Protein AF-A0A521ZXT2-F1 (afdb_monomer)

Radius of gyration: 30.25 Å; Cα contacts (8 Å, |Δi|>4): 303; chains: 1; bounding box: 52×101×96 Å

pLDDT: mean 73.72, std 24.61, range [25.36, 98.0]

Mean predicted aligned error: 19.29 Å

Secondary structure (DSSP, 8-state):
--PPPPPHHHHHHHHHHTS-TT-TTHHHHHHHHHHHHHHHT-SHHHHHHHHHHHHHHHTTS-HHHHHHHHHHHHHHHHHHH-STT-----B--TT-----GGG--HHHHHHHHHHHHHTT--TTTSSTT-TTSEE-TTTSSEE--SS-S-S----------------------PPP-PPPPPPPPP--PPPPPPP----------PPPPPHHHHHHHHHHHHHHHTT--HHHHHHHHHHHHHHTTTSTTT--SHHHHHT-B-TTS-BSSGGGTSTTSS--GGG--THHHHHHHHHHHHHHHHHHHHHHTT--TTSSSS--PPPTTSPP----------S------------

Solvent-accessible surface area (backbone atoms only — not comparable to full-atom values): 22514 Å² total; per-residue (Å²): 136,83,79,75,81,77,55,61,67,60,53,44,52,54,54,58,69,70,46,76,84,80,59,100,67,50,55,70,50,53,23,55,53,25,49,50,50,19,60,73,48,67,60,68,71,50,16,52,52,27,43,55,52,21,53,60,32,52,71,70,56,56,61,92,84,36,46,71,59,51,37,29,53,50,47,52,49,56,11,61,67,46,64,101,82,41,71,67,60,71,51,75,62,95,87,70,80,87,80,58,73,93,72,61,42,75,66,57,50,48,54,52,37,54,51,30,48,75,72,72,40,62,54,52,38,74,37,92,87,39,92,63,35,47,61,38,87,86,45,61,38,41,32,61,76,86,76,72,93,73,83,64,82,86,70,86,70,89,72,83,88,78,91,80,82,86,87,87,85,89,79,92,79,84,86,87,88,79,84,81,83,83,84,80,87,79,86,83,77,90,87,80,85,86,86,87,87,85,85,90,59,91,67,92,77,71,74,82,83,48,75,66,46,37,50,51,47,12,28,33,36,25,34,61,52,43,81,55,57,69,70,59,47,44,50,53,52,51,59,48,54,39,38,41,40,58,45,82,94,69,18,57,37,66,59,41,41,51,68,28,59,47,100,86,69,45,53,72,38,64,10,65,78,31,77,62,37,74,52,59,72,92,73,45,56,70,71,56,38,53,24,40,51,52,23,40,48,45,31,50,52,53,52,52,48,36,63,76,68,68,51,61,56,71,76,79,78,84,74,88,71,78,74,93,80,76,79,92,84,79,98,80,85,78,88,74,87,75,97,78,78,92,76,88,76,84,83,90,81,85,134

Structure (mmCIF, N/CA/C/O backbone):
data_AF-A0A521ZXT2-F1
#
_entry.id   AF-A0A521ZXT2-F1
#
loop_
_atom_site.group_PDB
_atom_site.id
_atom_site.type_symbol
_atom_site.label_atom_id
_atom_site.label_alt_id
_atom_site.label_comp_id
_atom_site.label_asym_id
_atom_site.label_entity_id
_atom_site.label_seq_id
_atom_site.pdbx_PDB_ins_code
_atom_site.Cartn_x
_atom_site.Cartn_y
_atom_site.Cartn_z
_atom_site.occupancy
_atom_site.B_iso_or_equiv
_atom_site.auth_seq_id
_atom_site.auth_comp_id
_atom_site.auth_asym_id
_atom_site.auth_atom_id
_atom_site.pdbx_PDB_model_num
ATOM 1 N N . MET A 1 1 ? 19.441 36.599 4.500 1.00 45.00 1 MET A N 1
ATOM 2 C CA . MET A 1 1 ? 19.724 35.371 3.726 1.00 45.00 1 MET A CA 1
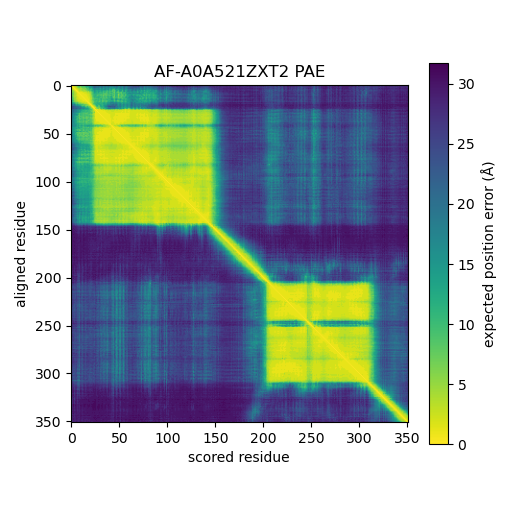ATOM 3 C C . MET A 1 1 ? 18.833 34.255 4.251 1.00 45.00 1 MET A C 1
ATOM 5 O O . MET A 1 1 ? 19.138 33.670 5.280 1.00 45.00 1 MET A O 1
ATOM 9 N N . THR A 1 2 ? 17.698 34.009 3.606 1.00 46.91 2 THR A N 1
ATOM 10 C CA . THR A 1 2 ? 16.813 32.881 3.923 1.00 46.91 2 THR A CA 1
ATOM 11 C C . THR A 1 2 ? 17.358 31.641 3.217 1.00 46.91 2 THR A C 1
ATOM 13 O O . THR A 1 2 ? 17.345 31.581 1.991 1.00 46.91 2 THR A O 1
ATOM 16 N N . LYS A 1 3 ? 17.907 30.678 3.969 1.00 54.53 3 LYS A N 1
ATOM 17 C CA . LYS A 1 3 ? 18.279 29.370 3.407 1.00 54.53 3 LYS A CA 1
ATOM 18 C C . LYS A 1 3 ? 16.997 28.684 2.943 1.00 54.53 3 LYS A C 1
ATOM 20 O O . LYS A 1 3 ? 16.129 28.411 3.767 1.00 54.53 3 LYS A O 1
ATOM 25 N N . THR A 1 4 ? 16.883 28.423 1.646 1.00 54.56 4 THR A N 1
ATOM 26 C CA . THR A 1 4 ? 15.801 27.608 1.090 1.00 54.56 4 THR A CA 1
ATOM 27 C C . THR A 1 4 ? 15.818 26.236 1.776 1.00 54.56 4 THR A C 1
ATOM 29 O O . THR A 1 4 ? 16.898 25.637 1.869 1.00 54.56 4 THR A O 1
ATOM 32 N N . PRO A 1 5 ? 14.682 25.741 2.299 1.00 57.69 5 PRO A N 1
ATOM 33 C CA . PRO A 1 5 ? 14.618 24.405 2.877 1.00 57.69 5 PRO A CA 1
ATOM 34 C C . PRO A 1 5 ? 15.036 23.377 1.818 1.00 57.69 5 PRO A C 1
ATOM 36 O O . PRO A 1 5 ? 14.593 23.437 0.671 1.00 57.69 5 PRO A O 1
ATOM 39 N N . ARG A 1 6 ? 15.951 22.473 2.186 1.00 75.19 6 ARG A N 1
ATOM 40 C CA . ARG A 1 6 ? 16.365 21.367 1.310 1.00 75.19 6 ARG A CA 1
ATOM 41 C C . ARG A 1 6 ? 15.160 20.459 1.074 1.00 75.19 6 ARG A C 1
ATOM 43 O O . ARG A 1 6 ? 14.392 20.231 2.003 1.00 75.19 6 ARG A O 1
ATOM 50 N N . SER A 1 7 ? 15.013 19.941 -0.143 1.00 73.44 7 SER A N 1
ATOM 51 C CA . SER A 1 7 ? 13.956 18.976 -0.439 1.00 73.44 7 SER A CA 1
ATOM 52 C C . SER A 1 7 ? 14.193 17.674 0.333 1.00 73.44 7 SER A C 1
ATOM 54 O O . SER A 1 7 ? 15.338 17.237 0.494 1.00 73.44 7 SER A O 1
ATOM 56 N N . ASP A 1 8 ? 13.112 17.033 0.781 1.00 57.44 8 ASP A N 1
ATOM 57 C CA . ASP A 1 8 ? 13.161 15.784 1.559 1.00 57.44 8 ASP A CA 1
ATOM 58 C C . ASP A 1 8 ? 13.958 14.677 0.856 1.00 57.44 8 ASP A C 1
ATOM 60 O O . ASP A 1 8 ? 14.620 13.869 1.503 1.00 57.44 8 ASP A O 1
ATOM 64 N N . HIS A 1 9 ? 13.961 14.681 -0.479 1.00 46.75 9 HIS A N 1
ATOM 65 C CA . HIS A 1 9 ? 14.741 13.756 -1.295 1.00 46.75 9 HIS A CA 1
ATOM 66 C C . HIS A 1 9 ? 16.257 13.949 -1.132 1.00 46.75 9 HIS A C 1
ATOM 68 O O . HIS A 1 9 ? 16.995 12.978 -0.989 1.00 46.75 9 HIS A O 1
ATOM 74 N N . VAL A 1 10 ? 16.739 15.196 -1.119 1.00 68.19 10 VAL A N 1
ATOM 75 C CA . VAL A 1 10 ? 18.172 15.494 -0.939 1.00 68.19 10 VAL A CA 1
ATOM 76 C C . VAL A 1 10 ? 18.616 15.112 0.470 1.00 68.19 10 VAL A C 1
ATOM 78 O O . VAL A 1 10 ? 19.695 14.545 0.644 1.00 68.19 10 VAL A O 1
ATOM 81 N N . LEU A 1 11 ? 17.761 15.356 1.470 1.00 67.31 11 LEU A N 1
ATOM 82 C CA . LEU A 1 11 ? 18.015 14.925 2.843 1.00 67.31 11 LEU A CA 1
ATOM 83 C C . LEU A 1 11 ? 18.070 13.391 2.945 1.00 67.31 11 LEU A C 1
ATOM 85 O O . LEU A 1 11 ? 18.968 12.852 3.591 1.00 67.31 11 LEU A O 1
ATOM 89 N N . ALA A 1 12 ? 17.149 12.691 2.272 1.00 56.69 12 ALA A N 1
ATOM 90 C CA . ALA A 1 12 ? 17.126 11.230 2.208 1.00 56.69 12 ALA A CA 1
ATOM 91 C C . ALA A 1 12 ? 18.433 10.670 1.635 1.00 56.69 12 ALA A C 1
ATOM 93 O O . ALA A 1 12 ? 19.009 9.732 2.186 1.00 56.69 12 ALA A O 1
ATOM 94 N N . GLU A 1 13 ? 18.923 11.268 0.550 1.00 58.19 13 GLU A N 1
ATOM 95 C CA . GLU A 1 13 ? 20.122 10.818 -0.146 1.00 58.19 13 GLU A CA 1
ATOM 96 C C . GLU A 1 13 ? 21.406 11.085 0.661 1.00 58.19 13 GLU A C 1
ATOM 98 O O . GLU A 1 13 ? 22.294 10.234 0.720 1.00 58.19 13 GLU A O 1
ATOM 103 N N . GLU A 1 14 ? 21.494 12.225 1.351 1.00 69.38 14 GLU A N 1
ATOM 104 C CA . GLU A 1 14 ? 22.607 12.578 2.247 1.00 69.38 14 GLU A CA 1
ATOM 105 C C . GLU A 1 14 ? 22.649 11.656 3.487 1.00 69.38 14 GLU A C 1
ATOM 107 O O . GLU A 1 14 ? 23.707 11.139 3.866 1.00 69.38 14 GLU A O 1
ATOM 112 N N . ILE A 1 15 ? 21.484 11.347 4.071 1.00 63.00 15 ILE A N 1
ATOM 113 C CA . ILE A 1 15 ? 21.353 10.359 5.156 1.00 63.00 15 ILE A CA 1
ATOM 114 C C . ILE A 1 15 ? 21.707 8.946 4.662 1.00 63.00 15 ILE A C 1
ATOM 116 O O . ILE A 1 15 ? 22.312 8.165 5.397 1.00 63.00 15 ILE A O 1
ATOM 120 N N . ALA A 1 16 ? 21.369 8.604 3.417 1.00 57.06 16 ALA A N 1
ATOM 121 C CA . ALA A 1 16 ? 21.700 7.308 2.833 1.00 57.06 16 ALA A CA 1
ATOM 122 C C . ALA A 1 16 ? 23.203 7.145 2.554 1.00 57.06 16 ALA A C 1
ATOM 124 O O . ALA A 1 16 ? 23.729 6.048 2.715 1.00 57.06 16 ALA A O 1
ATOM 125 N N . ARG A 1 17 ? 23.912 8.216 2.176 1.00 61.09 17 ARG A N 1
ATOM 126 C CA . ARG A 1 17 ? 25.376 8.192 1.987 1.00 61.09 17 ARG A CA 1
ATOM 127 C C . ARG A 1 17 ? 26.153 8.156 3.302 1.00 61.09 17 ARG A C 1
ATOM 129 O O . ARG A 1 17 ? 27.272 7.659 3.327 1.00 61.09 17 ARG A O 1
ATOM 136 N N . SER A 1 18 ? 25.572 8.681 4.379 1.00 59.53 18 SER A N 1
ATOM 137 C CA . SER A 1 18 ? 26.165 8.644 5.725 1.00 59.53 18 SER A CA 1
ATOM 138 C C . SER A 1 18 ? 25.869 7.350 6.488 1.00 59.53 18 SER A C 1
ATOM 140 O O . SER A 1 18 ? 26.388 7.147 7.587 1.00 59.53 18 SER A O 1
ATOM 142 N N . LEU A 1 19 ? 25.060 6.451 5.917 1.00 56.41 19 LEU A N 1
ATOM 143 C CA . LEU A 1 19 ? 24.869 5.118 6.467 1.00 56.41 19 LEU A CA 1
ATOM 144 C C . LEU A 1 19 ? 26.145 4.287 6.288 1.00 56.41 19 LEU A C 1
ATOM 146 O O . LEU A 1 19 ? 26.640 4.183 5.166 1.00 56.41 19 LEU A O 1
ATOM 150 N N . PRO A 1 20 ? 26.663 3.650 7.353 1.00 52.75 20 PRO A N 1
ATOM 151 C CA . PRO A 1 20 ? 27.769 2.716 7.219 1.00 52.75 20 PRO A CA 1
ATOM 152 C C . PRO A 1 20 ? 27.329 1.555 6.324 1.00 52.75 20 PRO A C 1
ATOM 154 O O . PRO A 1 20 ? 26.491 0.737 6.701 1.00 52.75 20 PRO A O 1
ATOM 157 N N . SER A 1 21 ? 27.885 1.491 5.118 1.00 50.81 21 SER A N 1
ATOM 158 C CA . SER A 1 21 ? 27.732 0.353 4.224 1.00 50.81 21 SER A CA 1
ATOM 159 C C . SER A 1 21 ? 28.429 -0.856 4.851 1.00 50.81 21 SER A C 1
ATOM 161 O O . SER A 1 21 ? 29.656 -0.912 4.871 1.00 50.81 21 SER A O 1
ATOM 163 N N . GLY A 1 22 ? 27.662 -1.811 5.378 1.00 50.03 22 GLY A N 1
ATOM 164 C CA . GLY A 1 22 ? 28.201 -3.103 5.809 1.00 50.03 22 GLY A CA 1
ATOM 165 C C . GLY A 1 22 ? 28.943 -3.081 7.145 1.00 50.03 22 GLY A C 1
ATOM 166 O O . GLY A 1 22 ? 30.021 -3.660 7.266 1.00 50.03 22 GLY A O 1
ATOM 167 N N . GLY A 1 23 ? 28.367 -2.443 8.168 1.00 45.22 23 GLY A N 1
ATOM 168 C CA . GLY A 1 23 ? 28.806 -2.688 9.542 1.00 45.22 23 GLY A CA 1
ATOM 169 C C . GLY A 1 23 ? 28.646 -4.170 9.907 1.00 45.22 23 GLY A C 1
ATOM 170 O O . GLY A 1 23 ? 27.750 -4.848 9.414 1.00 45.22 23 GLY A O 1
ATOM 171 N N . THR A 1 24 ? 29.486 -4.666 10.810 1.00 52.09 24 THR A N 1
ATOM 172 C CA . THR A 1 24 ? 29.586 -6.044 11.348 1.00 52.09 24 THR A CA 1
ATOM 173 C C . THR A 1 24 ? 28.290 -6.703 11.868 1.00 52.09 24 THR A C 1
ATOM 175 O O . THR A 1 24 ? 28.345 -7.796 12.423 1.00 52.09 24 THR A O 1
ATOM 178 N N . ARG A 1 25 ? 27.119 -6.073 11.716 1.00 66.50 25 ARG A N 1
ATOM 179 C CA . ARG A 1 25 ? 25.826 -6.480 12.288 1.00 66.50 25 ARG A CA 1
ATOM 180 C C . ARG A 1 25 ? 24.944 -7.325 11.350 1.00 66.50 25 ARG A C 1
ATOM 182 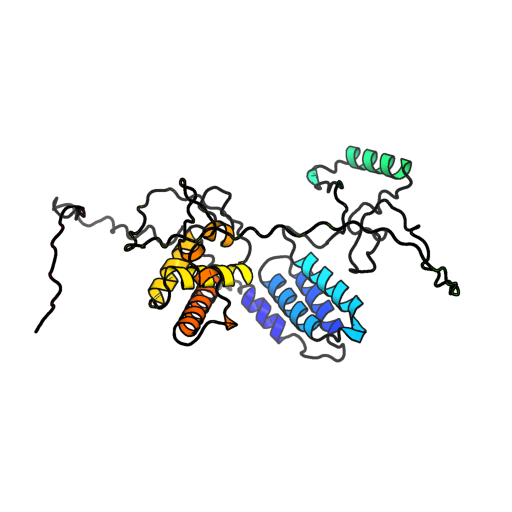O O . ARG A 1 25 ? 23.946 -7.870 11.812 1.00 66.50 25 ARG A O 1
ATOM 189 N N . GLY A 1 26 ? 25.328 -7.493 10.081 1.00 87.12 26 GLY A N 1
ATOM 190 C CA . GLY A 1 26 ? 24.633 -8.353 9.111 1.00 87.12 26 GLY A CA 1
ATOM 191 C C . GLY A 1 26 ? 23.312 -7.775 8.578 1.00 87.12 26 GLY A C 1
ATOM 192 O O . GLY A 1 26 ? 22.717 -6.877 9.170 1.00 87.12 26 GLY A O 1
ATOM 193 N N . ALA A 1 27 ? 22.829 -8.316 7.453 1.00 89.75 27 ALA A N 1
ATOM 194 C CA . ALA A 1 27 ? 21.666 -7.790 6.723 1.00 89.75 27 ALA A CA 1
ATOM 195 C C . ALA A 1 27 ? 20.388 -7.684 7.581 1.00 89.75 27 ALA A C 1
ATOM 197 O O . ALA A 1 27 ? 19.610 -6.747 7.434 1.00 89.75 27 ALA A O 1
ATOM 198 N N . ALA A 1 28 ? 20.182 -8.597 8.531 1.00 89.56 28 ALA A N 1
ATOM 199 C CA . ALA A 1 28 ? 19.026 -8.555 9.425 1.00 89.56 28 ALA A CA 1
ATOM 200 C C . ALA A 1 28 ? 18.991 -7.274 10.278 1.00 89.56 28 ALA A C 1
ATOM 202 O O . ALA A 1 28 ? 17.955 -6.617 10.375 1.00 89.56 28 ALA A O 1
ATOM 203 N N . ALA A 1 29 ? 20.127 -6.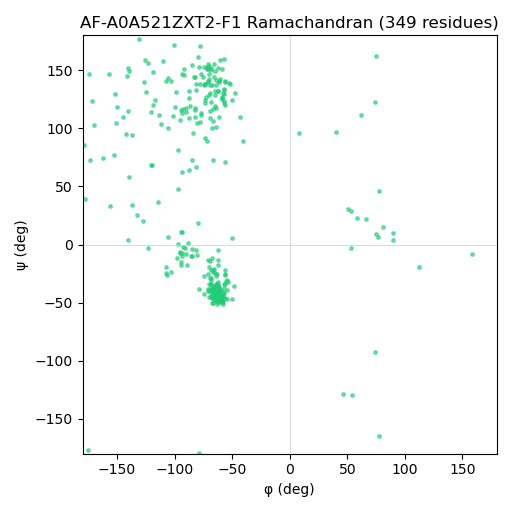894 10.868 1.00 90.75 29 ALA A N 1
ATOM 204 C CA . ALA A 1 29 ? 20.218 -5.689 11.683 1.00 90.75 29 ALA A CA 1
ATOM 205 C C . ALA A 1 29 ? 20.037 -4.423 10.836 1.00 90.75 29 ALA A C 1
ATOM 207 O O . ALA A 1 29 ? 19.368 -3.485 11.267 1.00 90.75 29 ALA A O 1
ATOM 208 N N . ASP A 1 30 ? 20.581 -4.419 9.618 1.00 92.62 30 ASP A N 1
ATOM 209 C CA . ASP A 1 30 ? 20.423 -3.308 8.681 1.00 92.62 30 ASP A CA 1
ATOM 210 C C . ASP A 1 30 ? 18.948 -3.103 8.301 1.00 92.62 30 ASP A C 1
ATOM 212 O O . ASP A 1 30 ? 18.463 -1.970 8.304 1.00 92.62 30 ASP A O 1
ATOM 216 N N . ALA A 1 31 ? 18.204 -4.188 8.050 1.00 94.06 31 ALA A N 1
ATOM 217 C CA . ALA A 1 31 ? 16.769 -4.121 7.778 1.00 94.06 31 ALA A CA 1
ATOM 218 C C . ALA A 1 31 ? 15.996 -3.508 8.958 1.00 94.06 31 ALA A C 1
ATOM 220 O O . ALA A 1 31 ? 15.195 -2.598 8.754 1.00 94.06 31 ALA A O 1
ATOM 221 N N . VAL A 1 32 ? 16.283 -3.934 10.193 1.00 93.75 32 VAL A N 1
ATOM 222 C CA . VAL A 1 32 ? 15.648 -3.384 11.406 1.00 93.75 32 VAL A CA 1
ATOM 223 C C . VAL A 1 32 ? 15.935 -1.889 11.564 1.00 93.75 32 VAL A C 1
ATOM 225 O O . VAL A 1 32 ? 15.025 -1.110 11.847 1.00 93.75 32 VAL A O 1
ATOM 228 N N . VAL A 1 33 ? 17.179 -1.455 11.339 1.00 94.69 33 VAL A N 1
ATOM 229 C CA . VAL A 1 33 ? 17.545 -0.030 11.404 1.00 94.69 33 VAL A CA 1
ATOM 230 C C . VAL A 1 33 ? 16.803 0.781 10.341 1.00 94.69 33 VAL A C 1
ATOM 232 O O . VAL A 1 33 ? 16.328 1.880 10.630 1.00 94.69 33 VAL A O 1
ATOM 235 N N . LEU A 1 34 ? 16.673 0.258 9.121 1.00 95.25 34 LEU A N 1
ATOM 236 C CA . LEU A 1 34 ? 15.939 0.926 8.045 1.00 95.25 34 LEU A CA 1
ATOM 237 C C . LEU A 1 34 ? 14.442 1.029 8.355 1.00 95.25 34 LEU A C 1
ATOM 239 O O . LEU A 1 34 ? 13.858 2.091 8.150 1.00 95.25 34 LEU A O 1
ATOM 243 N N . LEU A 1 35 ? 13.834 -0.018 8.915 1.00 94.56 35 LEU A N 1
ATOM 244 C CA . LEU A 1 35 ? 12.438 0.015 9.362 1.00 94.56 35 LEU A CA 1
ATOM 245 C C . LEU A 1 35 ? 12.221 1.022 10.495 1.00 94.56 35 LEU A C 1
ATOM 247 O O . LEU A 1 35 ? 11.236 1.761 10.482 1.00 94.56 35 LEU A O 1
ATOM 251 N N . GLN A 1 36 ? 13.161 1.116 11.438 1.00 93.62 36 GLN A N 1
ATOM 252 C CA . GLN A 1 36 ? 13.102 2.130 12.486 1.00 93.62 36 GLN A CA 1
ATOM 253 C C . GLN A 1 36 ? 13.171 3.544 11.895 1.00 93.62 36 GLN A C 1
ATOM 255 O O . GLN A 1 36 ? 12.345 4.387 12.226 1.00 93.62 36 GLN A O 1
ATOM 260 N N . ARG A 1 37 ? 14.072 3.792 10.941 1.00 93.69 37 ARG A N 1
ATOM 261 C CA . ARG A 1 37 ? 14.150 5.090 10.251 1.00 93.69 37 ARG A CA 1
ATOM 262 C C . ARG A 1 37 ? 12.902 5.405 9.435 1.00 93.69 37 ARG A C 1
ATOM 264 O O . ARG A 1 37 ? 12.477 6.553 9.402 1.00 93.69 37 ARG A O 1
ATOM 271 N N . ALA A 1 38 ? 12.296 4.404 8.797 1.00 92.88 38 ALA A N 1
ATOM 272 C CA . ALA A 1 38 ? 11.023 4.567 8.102 1.00 92.88 38 ALA A CA 1
ATOM 273 C C . ALA A 1 38 ? 9.903 4.996 9.065 1.00 92.88 38 ALA A C 1
ATOM 275 O O . ALA A 1 38 ? 9.078 5.834 8.707 1.00 92.88 38 ALA A O 1
ATOM 276 N N . ARG A 1 39 ? 9.892 4.453 10.288 1.00 90.56 39 ARG A N 1
ATOM 277 C CA . ARG A 1 39 ? 8.967 4.844 11.360 1.00 90.56 39 ARG A CA 1
ATOM 278 C C . ARG A 1 39 ? 9.229 6.275 11.836 1.00 90.56 39 ARG A C 1
ATOM 280 O O . ARG A 1 39 ? 8.291 7.062 11.911 1.00 90.56 39 ARG A O 1
ATOM 287 N N . ASP A 1 40 ? 10.490 6.620 12.082 1.00 90.12 40 ASP A N 1
ATOM 288 C CA . ASP A 1 40 ? 10.895 7.946 12.569 1.00 90.12 40 ASP A CA 1
ATOM 289 C C . ASP A 1 40 ? 10.678 9.052 11.522 1.00 90.12 40 ASP A C 1
ATOM 291 O O . ASP A 1 40 ? 10.403 10.197 11.871 1.00 90.12 40 ASP A O 1
ATOM 295 N N . ALA A 1 41 ? 10.749 8.713 10.231 1.00 86.19 41 ALA A N 1
ATOM 296 C CA . ALA A 1 41 ? 10.485 9.636 9.127 1.00 86.19 41 ALA A CA 1
ATOM 297 C C . ALA A 1 41 ? 9.004 10.055 9.011 1.00 86.19 41 ALA A C 1
ATOM 299 O O . ALA A 1 41 ? 8.694 11.012 8.303 1.00 86.19 41 ALA A O 1
ATOM 300 N N . GLY A 1 42 ? 8.077 9.359 9.681 1.00 82.31 42 GLY A N 1
ATOM 301 C CA . GLY A 1 42 ? 6.654 9.699 9.683 1.00 82.31 42 GLY A CA 1
ATOM 302 C C . GLY A 1 42 ? 5.938 9.366 8.370 1.00 82.31 42 GLY A C 1
ATOM 303 O O . GLY A 1 42 ? 5.408 8.273 8.212 1.00 82.31 42 GLY A O 1
ATOM 304 N N . GLY A 1 43 ? 5.850 10.310 7.434 1.00 77.50 43 GLY A N 1
ATOM 305 C CA . GLY A 1 43 ? 5.129 10.151 6.163 1.00 77.50 43 GLY A CA 1
ATOM 306 C C . GLY A 1 43 ? 5.958 10.579 4.951 1.00 77.50 43 GLY A C 1
ATOM 307 O O . GLY A 1 43 ? 7.072 11.070 5.088 1.00 77.50 43 GLY A O 1
ATOM 308 N N . GLY A 1 44 ? 5.408 10.404 3.746 1.00 82.62 44 GLY A N 1
ATOM 309 C CA . GLY A 1 44 ? 6.007 10.938 2.517 1.00 82.62 44 GLY A CA 1
ATOM 310 C C . GLY A 1 44 ? 7.202 10.147 1.967 1.00 82.62 44 GLY A C 1
ATOM 311 O O . GLY A 1 44 ? 7.428 8.985 2.308 1.00 82.62 44 GLY A O 1
ATOM 312 N N . SER A 1 45 ? 7.950 10.779 1.058 1.00 82.94 45 SER A N 1
ATOM 313 C CA . SER A 1 45 ? 8.986 10.138 0.231 1.00 82.94 45 SER A CA 1
ATOM 314 C C . SER A 1 45 ? 10.154 9.563 1.037 1.00 82.94 45 SER A C 1
ATOM 316 O O . SER A 1 45 ? 10.671 8.503 0.685 1.00 82.94 45 SER A O 1
ATOM 318 N N . LEU A 1 46 ? 10.535 10.203 2.147 1.00 86.56 46 LEU A N 1
ATOM 319 C CA . LEU A 1 46 ? 11.627 9.744 3.009 1.00 86.56 46 LEU A CA 1
ATOM 320 C C . LEU A 1 46 ? 11.315 8.390 3.671 1.00 86.56 46 LEU A C 1
ATOM 322 O O . LEU A 1 46 ? 12.168 7.500 3.688 1.00 86.56 46 LEU A O 1
ATOM 326 N N . ARG A 1 47 ? 10.079 8.188 4.150 1.00 87.88 47 ARG A N 1
ATOM 327 C CA . ARG A 1 47 ? 9.624 6.888 4.674 1.00 87.88 47 ARG A CA 1
ATOM 328 C C . ARG A 1 47 ? 9.704 5.813 3.597 1.00 87.88 47 ARG A C 1
ATOM 330 O O . ARG A 1 47 ? 10.305 4.766 3.829 1.00 87.88 47 ARG A O 1
ATOM 337 N N . PHE A 1 48 ? 9.169 6.086 2.407 1.00 87.44 48 PHE A N 1
ATOM 338 C CA . PHE A 1 48 ? 9.207 5.133 1.293 1.00 87.44 48 PHE A CA 1
ATOM 339 C C . PHE A 1 48 ? 10.633 4.808 0.836 1.00 87.44 48 PHE A C 1
ATOM 341 O O . PHE A 1 48 ? 10.909 3.656 0.506 1.00 87.44 48 PHE A O 1
ATOM 348 N N . HIS A 1 49 ? 11.557 5.771 0.889 1.00 88.94 49 HIS A N 1
ATOM 349 C CA . HIS A 1 49 ? 12.971 5.522 0.618 1.00 88.94 49 HIS A CA 1
ATOM 350 C C . HIS A 1 49 ? 13.553 4.473 1.577 1.00 88.94 49 HIS A C 1
ATOM 352 O O . HIS A 1 49 ? 14.165 3.497 1.136 1.00 88.94 49 HIS A O 1
ATOM 358 N N . PHE A 1 50 ? 13.329 4.631 2.886 1.00 93.56 50 PHE A N 1
ATOM 359 C CA . PHE A 1 50 ? 13.803 3.663 3.876 1.00 93.56 50 PHE A CA 1
ATOM 360 C C . PHE A 1 50 ? 13.123 2.298 3.742 1.00 93.56 50 PHE A C 1
ATOM 362 O O . PHE A 1 50 ? 13.803 1.283 3.867 1.00 93.56 50 PHE A O 1
ATOM 369 N N . LEU A 1 51 ? 11.826 2.252 3.421 1.00 93.44 51 LEU A N 1
ATOM 370 C CA . LEU A 1 51 ? 11.117 0.991 3.174 1.00 93.44 51 LEU A CA 1
ATOM 371 C C . LEU A 1 51 ? 11.656 0.256 1.946 1.00 93.44 51 LEU A C 1
ATOM 373 O O . LEU A 1 51 ? 11.912 -0.943 2.021 1.00 93.44 51 LEU A O 1
ATOM 377 N N . SER A 1 52 ? 11.901 0.970 0.846 1.00 93.12 52 SER A N 1
ATOM 378 C CA . SER A 1 52 ? 12.498 0.397 -0.365 1.00 93.12 52 SER A CA 1
ATOM 379 C C . SER A 1 52 ? 13.883 -0.194 -0.077 1.00 93.12 52 SER A C 1
ATOM 381 O O . SER A 1 52 ? 14.177 -1.334 -0.444 1.00 93.12 52 SER A O 1
ATOM 383 N N . ARG A 1 53 ? 14.722 0.532 0.674 1.00 94.62 53 ARG A N 1
ATOM 384 C CA . ARG A 1 53 ? 16.021 0.027 1.141 1.00 94.62 53 ARG A CA 1
ATOM 385 C C . ARG A 1 53 ? 15.865 -1.193 2.052 1.00 94.62 53 ARG A C 1
ATOM 387 O O . ARG A 1 53 ? 16.613 -2.154 1.892 1.00 94.62 53 ARG A O 1
ATOM 394 N N . ALA A 1 54 ? 14.909 -1.181 2.983 1.00 95.50 54 ALA A N 1
ATOM 395 C CA . ALA A 1 54 ? 14.661 -2.308 3.881 1.00 95.50 54 ALA A CA 1
ATOM 396 C C . ALA A 1 54 ? 14.290 -3.567 3.086 1.00 95.50 54 ALA A C 1
ATOM 398 O O . ALA A 1 54 ? 14.882 -4.618 3.311 1.00 95.50 54 ALA A O 1
ATOM 399 N N . GLN A 1 55 ? 13.402 -3.449 2.094 1.00 94.56 55 GLN A N 1
ATOM 400 C CA . GLN A 1 55 ? 13.033 -4.551 1.199 1.00 94.56 55 GLN A CA 1
ATOM 401 C C . GLN A 1 55 ? 14.245 -5.122 0.448 1.00 94.56 55 GLN A C 1
ATOM 403 O O . GLN A 1 55 ? 14.411 -6.339 0.393 1.00 94.56 55 GLN A O 1
ATOM 408 N N . GLN A 1 56 ? 15.133 -4.265 -0.069 1.00 94.19 56 GLN A N 1
ATOM 409 C CA . GLN A 1 56 ? 16.367 -4.705 -0.734 1.00 94.19 56 GLN A CA 1
ATOM 410 C C . GLN A 1 56 ? 17.304 -5.475 0.202 1.00 94.19 56 GLN A C 1
ATOM 412 O O . GLN A 1 56 ? 17.982 -6.403 -0.234 1.00 94.19 56 GLN A O 1
ATOM 417 N N . VAL A 1 57 ? 17.376 -5.081 1.475 1.00 94.50 57 VAL A N 1
ATOM 418 C CA . VAL A 1 57 ? 18.197 -5.767 2.477 1.00 94.50 57 VAL A CA 1
ATOM 419 C C . VAL A 1 57 ? 17.555 -7.092 2.896 1.00 94.50 57 VAL A C 1
ATOM 421 O O . VAL A 1 57 ? 18.254 -8.101 2.960 1.00 94.50 57 VAL A O 1
ATOM 424 N N . ILE A 1 58 ? 16.235 -7.118 3.107 1.00 94.06 58 ILE A N 1
ATOM 425 C CA . ILE A 1 58 ? 15.467 -8.335 3.418 1.00 94.06 58 ILE A CA 1
ATOM 426 C C . ILE A 1 58 ? 15.642 -9.381 2.311 1.00 94.06 58 ILE A C 1
ATOM 428 O O . ILE A 1 58 ? 15.846 -10.551 2.612 1.00 94.06 58 ILE A O 1
ATOM 432 N N . ALA A 1 59 ? 15.646 -8.966 1.041 1.00 92.88 59 ALA A N 1
ATOM 433 C CA . ALA A 1 59 ? 15.834 -9.859 -0.104 1.00 92.88 59 ALA A CA 1
ATOM 434 C C . ALA A 1 59 ? 17.202 -10.572 -0.143 1.00 92.88 59 ALA A C 1
ATOM 436 O O . ALA A 1 59 ? 17.378 -11.510 -0.914 1.00 92.88 59 ALA A O 1
ATOM 437 N N . ARG A 1 60 ? 18.180 -10.134 0.663 1.00 92.88 60 ARG A N 1
ATOM 438 C CA . ARG A 1 60 ? 19.507 -10.768 0.775 1.00 92.88 60 ARG A CA 1
ATOM 439 C C . ARG A 1 60 ? 19.594 -11.787 1.912 1.00 92.88 60 ARG A C 1
ATOM 441 O O . ARG A 1 60 ? 20.633 -12.427 2.056 1.00 92.88 60 ARG A O 1
ATOM 448 N N . LEU A 1 61 ? 18.565 -11.884 2.753 1.00 91.75 61 LEU A N 1
ATOM 449 C CA . LEU A 1 61 ? 18.500 -12.870 3.830 1.00 91.75 61 LEU A CA 1
ATOM 450 C C . LEU A 1 61 ? 18.304 -14.271 3.244 1.00 91.75 61 LEU A C 1
ATOM 452 O O . LEU A 1 61 ? 17.643 -14.421 2.221 1.00 91.75 61 LEU A O 1
ATOM 456 N N . ASP A 1 62 ? 18.866 -15.287 3.900 1.00 92.75 62 ASP A N 1
ATOM 457 C CA . ASP A 1 62 ? 18.745 -16.685 3.472 1.00 92.75 62 ASP A CA 1
ATOM 458 C C . ASP A 1 62 ? 17.357 -17.228 3.858 1.00 92.75 62 ASP A C 1
ATOM 460 O O . ASP A 1 62 ? 17.099 -17.427 5.053 1.00 92.75 62 ASP A O 1
ATOM 464 N N . PRO A 1 63 ? 16.459 -17.511 2.894 1.00 91.69 63 PRO A N 1
ATOM 465 C CA . PRO A 1 63 ? 15.112 -17.971 3.207 1.00 91.69 63 PRO A CA 1
ATOM 466 C C . PRO A 1 63 ? 15.087 -19.310 3.943 1.00 91.69 63 PRO A C 1
ATOM 468 O O . PRO A 1 63 ? 14.219 -19.504 4.791 1.00 91.69 63 PRO A O 1
ATOM 471 N N . ALA A 1 64 ? 16.044 -20.207 3.678 1.00 91.00 64 ALA A N 1
ATOM 472 C CA . ALA A 1 64 ? 16.075 -21.538 4.283 1.00 91.00 64 ALA A CA 1
ATOM 473 C C . ALA A 1 64 ? 16.390 -21.487 5.783 1.00 91.00 64 ALA A C 1
ATOM 475 O O . ALA A 1 64 ? 15.952 -22.343 6.547 1.00 91.00 64 ALA A O 1
ATOM 476 N N . ARG A 1 65 ? 17.142 -20.471 6.218 1.00 91.81 65 ARG A N 1
ATOM 477 C CA . ARG A 1 65 ? 17.555 -20.306 7.620 1.00 91.81 65 ARG A CA 1
ATOM 478 C C . ARG A 1 65 ? 16.761 -19.241 8.363 1.00 91.81 65 ARG A C 1
ATOM 480 O O . ARG A 1 65 ? 16.727 -19.253 9.588 1.00 91.81 65 ARG A O 1
ATOM 487 N N . GLN A 1 66 ? 16.183 -18.280 7.643 1.00 92.88 66 GLN A N 1
ATOM 488 C CA . GLN A 1 66 ? 15.655 -17.043 8.224 1.00 92.88 66 GLN A CA 1
ATOM 489 C C . GLN A 1 66 ? 14.202 -16.768 7.830 1.00 92.88 66 GLN A C 1
ATOM 491 O O . GLN A 1 66 ? 13.742 -15.634 7.956 1.00 92.88 66 GLN A O 1
ATOM 496 N N . GLN A 1 67 ? 13.459 -17.787 7.394 1.00 89.38 67 GLN A N 1
ATOM 497 C CA . GLN A 1 67 ? 12.082 -17.644 6.920 1.00 89.38 67 GLN A CA 1
ATOM 498 C C . GLN A 1 67 ? 11.180 -16.868 7.898 1.00 89.38 67 GLN A C 1
ATOM 500 O O . GLN A 1 67 ? 10.498 -15.929 7.491 1.00 89.38 67 GLN A O 1
ATOM 505 N N . GLY A 1 68 ? 11.214 -17.203 9.194 1.00 88.06 68 GLY A N 1
ATOM 506 C CA . GLY A 1 68 ? 10.406 -16.520 10.215 1.00 88.06 68 GLY A CA 1
ATOM 507 C C . GLY A 1 68 ? 10.772 -15.041 10.389 1.00 88.06 68 GLY A C 1
ATOM 508 O O . GLY A 1 68 ? 9.894 -14.185 10.471 1.00 88.06 68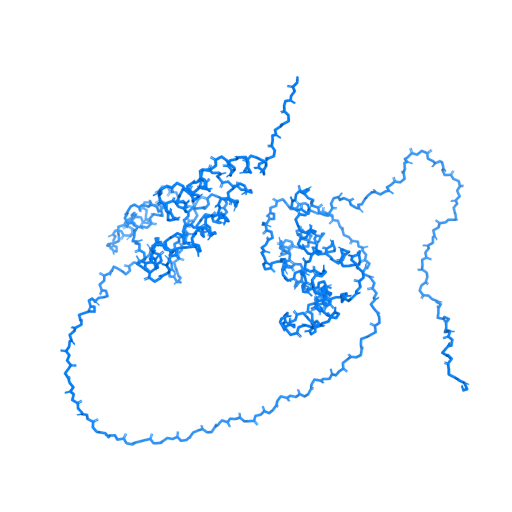 GLY A O 1
ATOM 509 N N . LEU A 1 69 ? 12.070 -14.718 10.361 1.00 90.38 69 LEU A N 1
ATOM 510 C CA . LEU A 1 69 ? 12.541 -13.334 10.417 1.00 90.38 69 LEU A CA 1
ATOM 511 C C . LEU A 1 69 ? 12.108 -12.549 9.174 1.00 90.38 69 LEU A C 1
ATOM 513 O O . LEU A 1 69 ? 11.642 -11.420 9.301 1.00 90.38 69 LEU A O 1
ATOM 517 N N . ILE A 1 70 ? 12.244 -13.144 7.985 1.00 91.94 70 ILE A N 1
ATOM 518 C CA . ILE A 1 70 ? 11.828 -12.526 6.723 1.00 91.94 70 ILE A CA 1
ATOM 519 C C . ILE A 1 70 ? 10.338 -12.182 6.774 1.00 91.94 70 ILE A C 1
ATOM 521 O O . ILE A 1 70 ? 9.990 -11.036 6.496 1.00 91.94 70 ILE A O 1
ATOM 525 N N . ARG A 1 71 ? 9.475 -13.119 7.194 1.00 91.81 71 ARG A N 1
ATOM 526 C CA . ARG A 1 71 ? 8.023 -12.885 7.308 1.00 91.81 71 ARG A CA 1
ATOM 527 C C . ARG A 1 71 ? 7.697 -11.744 8.268 1.00 91.81 71 ARG A C 1
ATOM 529 O O . ARG A 1 71 ? 6.961 -10.831 7.899 1.00 91.81 71 ARG A O 1
ATOM 536 N N . ARG A 1 72 ? 8.324 -11.725 9.449 1.00 91.25 72 ARG A N 1
ATOM 537 C CA . ARG A 1 72 ? 8.153 -10.633 10.416 1.00 91.25 72 ARG A CA 1
ATOM 538 C C . ARG A 1 72 ? 8.563 -9.279 9.830 1.00 91.25 72 ARG A C 1
ATOM 540 O O . ARG A 1 72 ? 7.805 -8.317 9.928 1.00 91.25 72 ARG A O 1
ATOM 547 N N . LEU A 1 73 ? 9.742 -9.197 9.209 1.00 93.62 73 LEU A N 1
ATOM 548 C CA . LEU A 1 73 ? 10.239 -7.957 8.605 1.00 93.62 73 LEU A CA 1
ATOM 549 C C . LEU A 1 73 ? 9.357 -7.502 7.434 1.00 93.62 73 LEU A C 1
ATOM 551 O O . LEU A 1 73 ? 9.108 -6.309 7.289 1.00 93.62 73 LEU A O 1
ATOM 555 N N . GLN A 1 74 ? 8.852 -8.431 6.619 1.00 93.62 74 GLN A N 1
ATOM 556 C CA . GLN A 1 74 ? 7.902 -8.131 5.546 1.00 93.62 74 GLN A CA 1
ATOM 557 C C . GLN A 1 74 ? 6.580 -7.585 6.092 1.00 93.62 74 GLN A C 1
ATOM 559 O O . GLN A 1 74 ? 6.066 -6.603 5.557 1.00 93.62 74 GLN A O 1
ATOM 564 N N . GLY A 1 75 ? 6.061 -8.159 7.179 1.00 92.25 75 GLY A N 1
ATOM 565 C CA . GLY A 1 75 ? 4.879 -7.626 7.850 1.00 92.25 75 GLY A CA 1
ATOM 566 C C . GLY A 1 75 ? 5.116 -6.224 8.424 1.00 92.25 75 GLY A C 1
ATOM 567 O O . GLY A 1 75 ? 4.270 -5.351 8.258 1.00 92.25 75 GLY A O 1
ATOM 568 N N . GLU A 1 76 ? 6.300 -5.945 8.983 1.00 93.12 76 GLU A N 1
ATOM 569 C CA . GLU A 1 76 ? 6.666 -4.586 9.410 1.00 93.12 76 GLU A CA 1
ATOM 570 C C . GLU A 1 76 ? 6.761 -3.599 8.235 1.00 93.12 76 GLU A C 1
ATOM 572 O O . GLU A 1 76 ? 6.299 -2.462 8.358 1.00 93.12 76 GLU A O 1
ATOM 577 N N . VAL A 1 77 ? 7.316 -4.016 7.088 1.00 94.19 77 VAL A N 1
ATOM 578 C CA . VAL A 1 77 ? 7.309 -3.202 5.860 1.00 94.19 77 VAL A CA 1
ATOM 579 C C . VAL A 1 77 ? 5.875 -2.862 5.467 1.00 94.19 77 VAL A C 1
ATOM 581 O O . VAL A 1 77 ? 5.575 -1.689 5.260 1.00 94.19 77 VAL A O 1
ATOM 584 N N . LEU A 1 78 ? 4.996 -3.863 5.386 1.00 93.62 78 LEU A N 1
ATOM 585 C CA . LEU A 1 78 ? 3.608 -3.677 4.967 1.00 93.62 78 LEU A CA 1
ATOM 586 C C . LEU A 1 78 ? 2.850 -2.776 5.955 1.00 93.62 78 LEU A C 1
ATOM 588 O O . LEU A 1 78 ? 2.154 -1.852 5.539 1.00 93.62 78 LEU A O 1
ATOM 592 N N . ALA A 1 79 ? 3.060 -2.959 7.262 1.00 92.19 79 ALA A N 1
ATOM 593 C CA . ALA A 1 79 ? 2.457 -2.121 8.294 1.00 92.19 79 ALA A CA 1
ATOM 594 C C . ALA A 1 79 ? 2.904 -0.664 8.157 1.00 92.19 79 ALA A C 1
ATOM 596 O O . ALA A 1 79 ? 2.119 0.265 8.350 1.00 92.19 79 ALA A O 1
ATOM 597 N N . LEU A 1 80 ? 4.166 -0.453 7.773 1.00 92.44 80 LEU A N 1
ATOM 598 C CA . LEU A 1 80 ? 4.707 0.873 7.528 1.00 92.44 80 LEU A CA 1
ATOM 599 C C . LEU A 1 80 ? 4.363 1.446 6.140 1.00 92.44 80 LEU A C 1
ATOM 601 O O . LEU A 1 80 ? 4.666 2.605 5.881 1.00 92.44 80 LEU A O 1
ATOM 605 N N . GLN A 1 81 ? 3.718 0.702 5.247 1.00 90.31 81 GLN A N 1
ATOM 606 C CA . GLN A 1 81 ? 3.167 1.257 4.005 1.00 90.31 81 GLN A CA 1
ATOM 607 C C . GLN A 1 81 ? 1.769 1.861 4.201 1.00 90.31 81 GLN A C 1
ATOM 609 O O . GLN A 1 81 ? 1.268 2.554 3.311 1.00 90.31 81 GLN A O 1
ATOM 614 N N . GLY A 1 82 ? 1.152 1.633 5.364 1.00 85.31 82 GLY A N 1
ATOM 615 C CA . GLY A 1 82 ? -0.143 2.200 5.716 1.00 85.31 82 GLY A CA 1
ATOM 616 C C . GLY A 1 82 ? -0.152 3.739 5.748 1.00 85.31 82 GLY A C 1
ATOM 617 O O . GLY A 1 82 ? 0.886 4.410 5.859 1.00 85.31 82 GLY A O 1
ATOM 618 N N . ARG A 1 83 ? -1.350 4.320 5.623 1.00 83.00 83 ARG A N 1
ATOM 619 C CA . ARG A 1 83 ? -1.559 5.773 5.472 1.00 83.00 83 ARG A CA 1
ATOM 620 C C . ARG A 1 83 ? -1.978 6.399 6.797 1.00 83.00 83 ARG A C 1
ATOM 622 O O . ARG A 1 83 ? -2.224 5.712 7.764 1.00 83.00 83 ARG A O 1
ATOM 629 N N . GLY A 1 84 ? -2.049 7.727 6.876 1.00 80.56 84 GLY A N 1
ATOM 630 C CA . GLY A 1 84 ? -2.710 8.392 8.012 1.00 80.56 84 GLY A CA 1
ATOM 631 C C . GLY A 1 84 ? -2.143 8.073 9.407 1.00 80.56 84 GLY A C 1
ATOM 632 O O . GLY A 1 84 ? -2.860 8.234 10.389 1.00 80.56 84 GLY A O 1
ATOM 633 N N . GLY A 1 85 ? -0.881 7.638 9.502 1.00 80.06 85 GLY A N 1
ATOM 634 C CA . GLY A 1 85 ? -0.267 7.207 10.763 1.00 80.06 85 GLY A CA 1
ATOM 635 C C . GLY A 1 85 ? -0.436 5.718 11.088 1.00 80.06 85 GLY A C 1
ATOM 636 O O . GLY A 1 85 ? -0.096 5.308 12.197 1.00 80.06 85 GLY A O 1
ATOM 637 N N . ASP A 1 86 ? -0.922 4.906 10.148 1.00 87.12 86 ASP A N 1
ATOM 638 C CA . ASP A 1 86 ? -0.948 3.451 10.268 1.00 87.12 86 ASP A CA 1
ATOM 639 C C . ASP A 1 86 ? 0.469 2.905 10.506 1.00 87.12 86 ASP A C 1
ATOM 641 O O . ASP A 1 86 ? 1.451 3.284 9.847 1.00 87.12 86 ASP A O 1
ATOM 645 N N . THR A 1 87 ? 0.564 2.016 11.491 1.00 87.12 87 THR A N 1
ATOM 646 C CA . THR A 1 87 ? 1.825 1.418 11.957 1.00 87.12 87 THR A CA 1
ATOM 647 C C . THR A 1 87 ? 1.697 -0.067 12.293 1.00 87.12 87 THR A C 1
ATOM 649 O O . THR A 1 87 ? 2.658 -0.659 12.790 1.00 87.12 87 THR A O 1
ATOM 652 N N . LYS A 1 88 ? 0.521 -0.664 12.061 1.00 90.19 88 LYS A N 1
ATOM 653 C CA . LYS A 1 88 ? 0.171 -2.037 12.440 1.00 90.19 88 LYS A CA 1
ATOM 654 C C . LYS A 1 88 ? -0.646 -2.702 11.338 1.00 90.19 88 LYS A C 1
ATOM 656 O O . LYS A 1 88 ? -1.363 -2.024 10.608 1.00 90.19 88 LYS A O 1
ATOM 661 N N . ILE A 1 89 ? -0.530 -4.020 11.271 1.00 91.44 89 ILE A N 1
ATOM 662 C CA . ILE A 1 89 ? -1.425 -4.925 10.549 1.00 91.44 89 ILE A CA 1
ATOM 663 C C . ILE A 1 89 ? -2.030 -5.847 11.593 1.00 91.44 89 ILE A C 1
ATOM 665 O O . ILE A 1 89 ? -1.383 -6.127 12.602 1.00 91.44 89 ILE A O 1
ATOM 669 N N . ALA A 1 90 ? -3.258 -6.274 11.345 1.00 91.00 90 ALA A N 1
ATOM 670 C CA . ALA A 1 90 ? -3.968 -7.232 12.165 1.00 91.00 90 ALA A CA 1
ATOM 671 C C . ALA A 1 90 ? -4.461 -8.369 11.271 1.00 91.00 90 ALA A C 1
ATOM 673 O O . ALA A 1 90 ? -4.910 -8.112 10.149 1.00 91.00 90 ALA A O 1
ATOM 674 N N . HIS A 1 91 ? -4.374 -9.593 11.775 1.00 91.31 91 HIS A N 1
ATOM 675 C CA . HIS A 1 91 ? -5.205 -10.688 11.290 1.00 91.31 91 HIS A CA 1
ATOM 676 C C . HIS A 1 91 ? -6.574 -10.599 11.939 1.00 91.31 91 HIS A C 1
ATOM 678 O O . HIS A 1 91 ? -6.656 -10.363 13.142 1.00 91.31 91 HIS A O 1
ATOM 684 N N . LEU A 1 92 ? -7.606 -10.730 11.111 1.00 90.69 92 LEU A N 1
ATOM 685 C CA . LEU A 1 92 ? -9.007 -10.563 11.475 1.00 90.69 92 LEU A CA 1
ATOM 686 C C . LEU A 1 92 ? -9.835 -11.621 10.743 1.00 90.69 92 LEU A C 1
ATOM 688 O O . LEU A 1 92 ? -9.537 -11.934 9.582 1.00 90.69 92 LEU A O 1
ATOM 692 N N . THR A 1 93 ? -10.888 -12.124 11.378 1.00 88.50 93 THR A N 1
ATOM 693 C CA . THR A 1 93 ? -11.845 -13.042 10.749 1.00 88.50 93 THR A CA 1
ATOM 694 C C . THR A 1 93 ? -13.033 -12.292 10.118 1.00 88.50 93 THR A C 1
ATOM 696 O O . THR A 1 93 ? -13.402 -11.192 10.550 1.00 88.50 93 THR A O 1
ATOM 699 N N . PRO A 1 94 ? -13.660 -12.824 9.045 1.00 90.69 94 PRO A N 1
ATOM 700 C CA . PRO A 1 94 ? -14.854 -12.211 8.470 1.00 90.69 94 PRO A CA 1
ATOM 701 C C . PRO A 1 94 ? -15.997 -12.102 9.488 1.00 90.69 94 PRO A C 1
ATOM 703 O O . PRO A 1 94 ? -16.444 -13.100 10.039 1.00 90.69 94 PRO A O 1
ATOM 706 N N . GLY A 1 95 ? -16.520 -10.889 9.672 1.00 89.56 95 GLY A N 1
ATOM 707 C CA . GLY A 1 95 ? -17.579 -10.596 10.647 1.00 89.56 95 GLY A CA 1
ATOM 708 C C . GLY A 1 95 ? -17.107 -9.711 11.800 1.00 89.56 95 GLY A C 1
ATOM 709 O O . GLY A 1 95 ? -17.930 -9.035 12.418 1.00 89.56 95 GLY A O 1
ATOM 710 N N . GLU A 1 96 ? -15.797 -9.625 12.029 1.00 90.44 96 GLU A N 1
ATOM 711 C CA . GLU A 1 96 ? -15.216 -8.702 13.001 1.00 90.44 96 GLU A CA 1
ATOM 712 C C . GLU A 1 96 ? -15.354 -7.234 12.579 1.00 90.44 96 GLU A C 1
ATOM 714 O O . GLU A 1 96 ? -15.363 -6.876 11.395 1.00 90.44 96 GLU A O 1
ATOM 719 N N . ILE A 1 97 ? -15.439 -6.351 13.578 1.00 91.38 97 ILE A N 1
ATOM 720 C CA . ILE A 1 97 ? -15.650 -4.916 13.378 1.00 91.38 97 ILE A CA 1
ATOM 721 C C . ILE A 1 97 ? -14.470 -4.127 13.947 1.00 91.38 97 ILE A C 1
ATOM 723 O O . ILE A 1 97 ? -14.230 -4.102 15.152 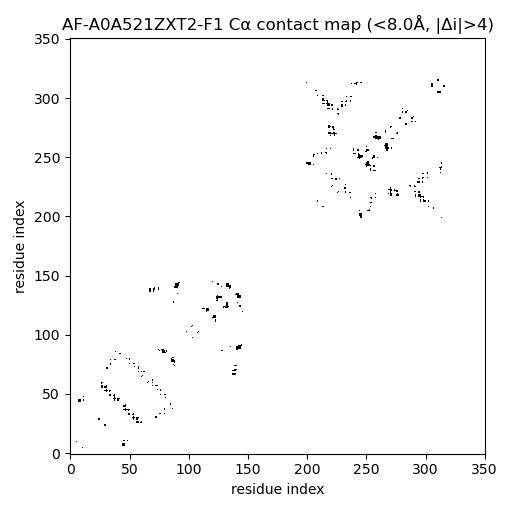1.00 91.38 97 ILE A O 1
ATOM 727 N N . VAL A 1 98 ? -13.791 -3.371 13.080 1.00 93.31 98 VAL A N 1
ATOM 728 C CA . VAL A 1 98 ? -12.783 -2.384 13.493 1.00 93.31 98 VAL A CA 1
ATOM 729 C C . VAL A 1 98 ? -13.473 -1.083 13.892 1.00 93.31 98 VAL A C 1
ATOM 731 O O . VAL A 1 98 ? -14.093 -0.414 13.065 1.00 93.31 98 VAL A O 1
ATOM 734 N N . ILE A 1 99 ? -13.323 -0.683 15.154 1.00 94.25 99 ILE A N 1
ATOM 735 C CA . ILE A 1 99 ? -13.995 0.498 15.708 1.00 94.25 99 ILE A CA 1
ATOM 736 C C . ILE A 1 99 ? -13.116 1.744 15.514 1.00 94.25 99 ILE A C 1
ATOM 738 O O . ILE A 1 99 ? -12.057 1.847 16.139 1.00 94.25 99 ILE A O 1
ATOM 742 N N . PRO A 1 100 ? -13.518 2.744 14.703 1.00 92.25 100 PRO A N 1
ATOM 743 C CA . PRO A 1 100 ? -12.745 3.971 14.536 1.00 92.25 100 PRO A CA 1
ATOM 744 C C . PRO A 1 100 ? -12.597 4.737 15.855 1.00 92.25 100 PRO A C 1
ATOM 746 O O . PRO A 1 100 ? -13.577 4.904 16.577 1.00 92.25 100 PRO A O 1
ATOM 749 N N . LYS A 1 101 ? -11.419 5.325 16.115 1.00 91.50 101 LYS A N 1
ATOM 750 C CA . LYS A 1 101 ? -11.128 6.078 17.359 1.00 91.50 101 LYS A CA 1
ATOM 751 C C . LYS A 1 101 ? -12.200 7.104 17.752 1.00 91.50 101 LYS A C 1
ATOM 753 O O . LYS A 1 101 ? -12.477 7.275 18.927 1.00 91.50 101 LYS A O 1
ATOM 758 N N . ARG A 1 102 ? -12.830 7.773 16.778 1.00 94.50 102 ARG A N 1
ATOM 759 C CA . ARG A 1 102 ? -13.886 8.776 17.029 1.00 94.50 102 ARG A CA 1
ATOM 760 C C . ARG A 1 102 ? -15.176 8.206 17.635 1.00 94.50 102 ARG A C 1
ATOM 762 O O . ARG A 1 102 ? -15.955 8.974 18.178 1.00 94.50 102 ARG A O 1
ATOM 769 N N . LEU A 1 103 ? -15.421 6.902 17.485 1.00 95.69 103 LEU A N 1
ATOM 770 C CA . LEU A 1 103 ? -16.578 6.209 18.060 1.00 95.69 103 LEU A CA 1
ATOM 771 C C . LEU A 1 103 ? -16.256 5.585 19.427 1.00 95.69 103 LEU A C 1
ATOM 773 O O . LEU A 1 103 ? -17.162 5.146 20.123 1.00 95.69 103 LEU A O 1
ATOM 777 N N . GLN A 1 104 ? -14.980 5.558 19.824 1.00 95.94 104 GLN A N 1
ATOM 778 C CA . GLN A 1 104 ? -14.513 4.967 21.079 1.00 95.94 104 GLN A CA 1
ATOM 779 C C . GLN A 1 104 ? -14.708 5.946 22.251 1.00 95.94 104 GLN A C 1
ATOM 781 O O . GLN A 1 104 ? -13.737 6.459 22.810 1.00 95.94 104 GLN A O 1
ATOM 786 N N . THR A 1 105 ? -15.958 6.257 22.609 1.00 97.50 105 THR A N 1
ATOM 787 C CA . THR A 1 105 ? -16.236 7.072 23.807 1.00 97.50 105 THR A CA 1
ATOM 788 C C . THR A 1 105 ? -15.939 6.273 25.083 1.00 97.50 105 THR A C 1
ATOM 790 O O . THR A 1 105 ? -15.980 5.040 25.047 1.00 97.50 105 THR A O 1
ATOM 793 N N . PRO A 1 106 ? -15.642 6.925 26.225 1.00 97.44 106 PRO A N 1
ATOM 794 C CA . PRO A 1 106 ? -15.391 6.219 27.482 1.00 97.44 106 PRO A CA 1
ATOM 795 C C . PRO A 1 106 ? -16.526 5.272 27.890 1.00 97.44 106 PRO A C 1
ATOM 797 O O . PRO A 1 106 ? -16.263 4.173 28.367 1.00 97.44 106 PRO A O 1
ATOM 800 N N . GLU A 1 107 ? -17.778 5.679 27.673 1.00 97.38 107 GLU A N 1
ATOM 801 C CA . GLU A 1 107 ? -18.965 4.876 27.973 1.00 97.38 107 GLU A CA 1
ATOM 802 C C . GLU A 1 107 ? -19.027 3.647 27.067 1.00 97.38 107 GLU A C 1
ATOM 804 O O . GLU A 1 107 ? -19.114 2.530 27.564 1.00 97.38 107 GLU A O 1
ATOM 809 N N . PHE A 1 108 ? -18.882 3.841 25.753 1.00 96.69 108 PHE A N 1
ATOM 810 C CA . PHE A 1 108 ? -18.896 2.746 24.789 1.00 96.69 108 PHE A CA 1
ATOM 811 C C . PHE A 1 108 ? -17.770 1.735 25.053 1.00 96.69 108 PHE A C 1
ATOM 813 O O . PHE A 1 108 ? -18.002 0.530 25.068 1.00 96.69 108 PHE A O 1
ATOM 820 N N . MET A 1 109 ? -16.550 2.210 25.323 1.00 96.50 109 MET A N 1
ATOM 821 C CA . MET A 1 109 ? -15.412 1.330 25.610 1.00 96.50 109 MET A CA 1
ATOM 822 C C . MET A 1 109 ? -15.552 0.596 26.947 1.00 96.50 109 MET A C 1
ATOM 824 O O . MET A 1 109 ? -15.063 -0.527 27.070 1.00 96.50 109 MET A O 1
ATOM 828 N N . ARG A 1 110 ? -16.218 1.195 27.944 1.00 96.75 110 ARG A N 1
ATOM 829 C CA . ARG A 1 110 ? -16.560 0.499 29.192 1.00 96.75 110 ARG A CA 1
ATOM 830 C C . ARG A 1 110 ? -17.526 -0.647 28.912 1.00 96.75 110 ARG A C 1
ATOM 832 O O . ARG A 1 110 ? -17.260 -1.756 29.362 1.00 96.75 110 ARG A O 1
ATOM 839 N N . ASP A 1 111 ? -18.581 -0.394 28.144 1.00 97.19 111 ASP A N 1
ATOM 840 C CA . ASP A 1 111 ? -19.601 -1.399 27.839 1.00 97.19 111 ASP A CA 1
ATOM 841 C C . ASP A 1 111 ? -19.004 -2.561 27.012 1.00 97.19 111 ASP A C 1
ATOM 843 O O . ASP A 1 111 ? -19.243 -3.729 27.319 1.00 97.19 111 ASP A O 1
ATOM 847 N N . VAL A 1 112 ? -18.126 -2.267 26.039 1.00 95.56 112 VAL A N 1
ATOM 848 C CA . VAL A 1 112 ? -17.344 -3.289 25.309 1.00 95.56 112 VAL A CA 1
ATOM 849 C C . VAL A 1 112 ? -16.465 -4.103 26.262 1.00 95.56 112 VAL A C 1
ATOM 851 O O . VAL A 1 112 ? -16.421 -5.328 26.167 1.00 95.56 112 VAL A O 1
ATOM 854 N N . ALA A 1 113 ? -15.774 -3.450 27.201 1.00 95.69 113 ALA A N 1
ATOM 855 C CA . ALA A 1 113 ? -14.902 -4.138 28.148 1.00 95.69 113 ALA A CA 1
ATOM 856 C C . ALA A 1 113 ? -15.673 -5.007 29.154 1.00 95.69 113 ALA A C 1
ATOM 858 O O . ALA A 1 113 ? -15.174 -6.050 29.571 1.00 95.69 113 ALA A O 1
ATOM 859 N N . GLU A 1 114 ? -16.868 -4.594 29.573 1.00 97.25 114 GLU A N 1
ATOM 860 C CA . GLU A 1 114 ? -17.752 -5.409 30.410 1.00 97.25 114 GLU A CA 1
ATOM 861 C C . GLU A 1 114 ? -18.253 -6.639 29.652 1.00 97.25 114 GLU A C 1
ATOM 863 O O . GLU A 1 114 ? -18.184 -7.746 30.189 1.00 97.25 114 GLU A O 1
ATOM 868 N N . LEU A 1 115 ? -18.663 -6.466 28.391 1.00 96.31 115 LEU A N 1
ATOM 869 C CA . LEU A 1 115 ? -19.098 -7.569 27.541 1.00 96.31 115 LEU A CA 1
ATOM 870 C C . LEU A 1 115 ? -17.965 -8.571 27.296 1.00 96.31 115 LEU A C 1
ATOM 872 O O . LEU A 1 115 ? -18.153 -9.757 27.533 1.00 96.31 115 LEU A O 1
ATOM 876 N N . ALA A 1 116 ? -16.775 -8.104 26.908 1.00 93.88 116 ALA A N 1
ATOM 877 C CA . ALA A 1 116 ? -15.615 -8.968 26.685 1.00 93.88 116 ALA A CA 1
ATOM 878 C C . ALA A 1 116 ? -15.303 -9.834 27.919 1.00 93.88 116 ALA A C 1
ATOM 880 O O . ALA A 1 116 ? -15.200 -11.054 27.807 1.00 93.88 116 ALA A O 1
ATOM 881 N N . ARG A 1 117 ? -15.279 -9.235 29.121 1.00 95.12 117 ARG A N 1
ATOM 882 C CA . ARG A 1 117 ? -15.070 -9.989 30.371 1.00 95.12 117 ARG A CA 1
ATOM 883 C C . ARG A 1 117 ? -16.165 -11.018 30.634 1.00 95.12 117 ARG A C 1
ATOM 885 O O . ARG A 1 117 ? -15.861 -12.082 31.164 1.00 95.12 117 ARG A O 1
ATOM 892 N N . ALA A 1 118 ? -17.418 -10.716 30.291 1.00 95.56 118 ALA A N 1
ATOM 893 C CA . ALA A 1 118 ? -18.527 -11.656 30.451 1.00 95.56 118 ALA A CA 1
ATOM 894 C C . ALA A 1 118 ? -18.368 -12.910 29.570 1.00 95.56 118 ALA A C 1
ATOM 896 O O . ALA A 1 118 ? -18.842 -13.975 29.956 1.00 95.56 118 ALA A O 1
ATOM 897 N N . TYR A 1 119 ? -17.657 -12.796 28.445 1.00 93.06 119 TYR A N 1
ATOM 898 C CA . TYR A 1 119 ? -17.288 -13.910 27.564 1.00 93.06 119 TYR A CA 1
ATOM 899 C C . TYR A 1 119 ? -15.890 -14.485 27.853 1.00 93.06 119 TYR A C 1
ATOM 901 O O . TYR A 1 119 ? -15.390 -15.293 27.083 1.00 93.06 119 TYR A O 1
ATOM 909 N N . GLY A 1 120 ? -15.246 -14.097 28.960 1.00 92.12 120 GLY A N 1
ATOM 910 C CA . GLY A 1 120 ? -13.914 -14.597 29.321 1.00 92.12 120 GLY A CA 1
ATOM 911 C C . GLY A 1 120 ? -12.763 -14.007 28.499 1.00 92.12 120 GLY A C 1
ATOM 912 O O . GLY A 1 120 ? -11.628 -14.448 28.647 1.00 92.12 120 GLY A O 1
ATOM 913 N N . ILE A 1 121 ? -13.026 -12.988 27.681 1.00 91.88 121 ILE A N 1
ATOM 914 C CA . ILE A 1 121 ? -12.022 -12.309 26.861 1.00 91.88 121 ILE A CA 1
ATOM 915 C C . ILE A 1 121 ? -11.379 -11.191 27.687 1.00 91.88 121 ILE A C 1
ATOM 917 O O . ILE A 1 121 ? -12.076 -10.377 28.304 1.00 91.88 121 ILE A O 1
ATOM 921 N N . ASP A 1 122 ? -10.046 -11.105 27.683 1.00 92.25 122 ASP A N 1
ATOM 922 C CA . ASP A 1 122 ? -9.345 -9.955 28.257 1.00 92.25 122 ASP A CA 1
ATOM 923 C C . ASP A 1 122 ? -9.590 -8.712 27.382 1.00 92.25 122 ASP A C 1
ATOM 925 O O . ASP A 1 122 ? -9.091 -8.648 26.260 1.00 92.25 122 ASP A O 1
ATOM 929 N N . PRO A 1 123 ? -10.280 -7.660 27.867 1.00 93.06 123 PRO A N 1
ATOM 930 C CA . PRO A 1 123 ? -10.631 -6.511 27.036 1.00 93.06 123 PRO A CA 1
ATOM 931 C C . PRO A 1 123 ? -9.461 -5.816 26.357 1.00 93.06 123 PRO A C 1
ATOM 933 O O . PRO A 1 123 ? -9.670 -5.083 25.395 1.00 93.06 123 PRO A O 1
ATOM 936 N N . ALA A 1 124 ? -8.243 -5.972 26.871 1.00 93.19 124 ALA A N 1
ATOM 937 C CA . ALA A 1 124 ? -7.099 -5.332 26.256 1.00 93.19 124 ALA A CA 1
ATOM 938 C C . ALA A 1 124 ? -6.171 -6.260 25.471 1.00 93.19 124 ALA A C 1
ATOM 940 O O . ALA A 1 124 ? -5.229 -5.752 24.873 1.00 93.19 124 ALA A O 1
ATOM 941 N N . SER A 1 125 ? -6.525 -7.541 25.296 1.00 92.31 125 SER A N 1
ATOM 942 C CA . SER A 1 125 ? -6.101 -8.273 24.091 1.00 92.31 125 SER A CA 1
ATOM 943 C C . SER A 1 125 ? -6.796 -7.736 22.828 1.00 92.31 125 SER A C 1
ATOM 945 O O . SER A 1 125 ? -6.231 -7.835 21.746 1.00 92.31 125 SER A O 1
ATOM 947 N N . LEU A 1 126 ? -7.948 -7.061 22.957 1.00 92.12 126 LEU A N 1
ATOM 948 C CA . LEU A 1 126 ? -8.679 -6.433 21.840 1.00 92.12 126 LEU A CA 1
ATOM 949 C C . LEU A 1 126 ? -8.112 -5.064 21.414 1.00 92.12 126 LEU A C 1
ATOM 951 O O . LEU A 1 126 ? -8.530 -4.481 20.412 1.00 92.12 126 LEU A O 1
ATOM 955 N N . VAL A 1 127 ? -7.176 -4.499 22.184 1.00 93.12 127 VAL A N 1
ATOM 956 C CA . VAL A 1 127 ? -6.599 -3.177 21.907 1.00 93.12 127 VAL A CA 1
ATOM 957 C C . VAL A 1 127 ? -5.332 -3.336 21.078 1.00 93.12 127 VAL A C 1
ATOM 959 O O . VAL A 1 127 ? -4.336 -3.876 21.552 1.00 93.12 127 VAL A O 1
ATOM 962 N N . ILE A 1 128 ? -5.343 -2.811 19.849 1.00 92.19 128 ILE A N 1
ATOM 963 C CA . ILE A 1 128 ? -4.195 -2.877 18.936 1.00 92.19 128 ILE A CA 1
ATOM 964 C C . ILE A 1 128 ? -2.948 -2.243 19.568 1.00 92.19 128 ILE A C 1
ATOM 966 O O . ILE A 1 128 ? -2.925 -1.049 19.881 1.00 92.19 128 ILE A O 1
ATOM 970 N N . GLY A 1 129 ? -1.871 -3.025 19.651 1.00 87.88 129 GLY A N 1
ATOM 971 C CA . GLY A 1 129 ? -0.577 -2.601 20.181 1.00 87.88 129 GLY A CA 1
ATOM 972 C C . GLY A 1 129 ? -0.413 -2.817 21.685 1.00 87.88 129 GLY A C 1
ATOM 973 O O . GLY A 1 129 ? 0.627 -2.428 22.225 1.00 87.88 129 GLY A O 1
ATOM 974 N N . ASP A 1 130 ? -1.394 -3.427 22.350 1.00 93.19 130 ASP A N 1
ATOM 975 C CA . ASP A 1 130 ? -1.213 -3.939 23.703 1.00 93.19 130 ASP A CA 1
ATOM 976 C C . ASP A 1 130 ? -0.247 -5.137 23.686 1.00 93.19 130 ASP A C 1
ATOM 978 O O . ASP A 1 130 ? -0.111 -5.862 22.701 1.00 93.19 130 ASP A O 1
ATOM 982 N N . ARG A 1 131 ? 0.465 -5.349 24.792 1.00 90.25 131 ARG A N 1
ATOM 983 C CA . ARG A 1 131 ? 1.429 -6.452 24.920 1.00 90.25 131 ARG A CA 1
ATOM 984 C C . ARG A 1 131 ? 0.754 -7.818 25.023 1.00 90.25 131 ARG A C 1
ATOM 986 O O . ARG A 1 131 ? 1.450 -8.820 24.929 1.00 90.25 131 ARG A O 1
ATOM 993 N N . ARG A 1 132 ? -0.556 -7.833 25.267 1.00 89.75 132 ARG A N 1
ATOM 994 C CA . ARG A 1 132 ? -1.387 -9.034 25.365 1.00 89.75 132 ARG A CA 1
ATOM 995 C C . ARG A 1 132 ? -2.007 -9.462 24.042 1.00 89.75 132 ARG A C 1
ATOM 997 O O . ARG A 1 132 ? -2.708 -10.463 24.035 1.00 89.75 132 ARG A O 1
ATOM 1004 N N . ASN A 1 133 ? -1.802 -8.717 22.952 1.00 90.75 133 ASN A N 1
ATOM 1005 C CA . ASN A 1 133 ? -2.237 -9.200 21.643 1.00 90.75 133 ASN A CA 1
ATOM 1006 C C . ASN A 1 133 ? -1.466 -10.487 21.315 1.00 90.75 133 ASN A C 1
ATOM 1008 O O . ASN A 1 133 ? -0.235 -10.507 21.444 1.00 90.75 133 ASN A O 1
ATOM 1012 N N . ALA A 1 134 ? -2.186 -11.520 20.882 1.00 91.19 134 ALA A N 1
ATOM 1013 C CA . ALA A 1 134 ? -1.587 -12.723 20.329 1.00 91.19 134 ALA A CA 1
ATOM 1014 C C . ALA A 1 134 ? -0.794 -12.372 19.062 1.00 91.19 134 ALA A C 1
ATOM 1016 O O . ALA A 1 134 ? -1.041 -11.354 18.401 1.00 91.19 134 ALA A O 1
ATOM 1017 N N . ILE A 1 135 ? 0.231 -13.170 18.771 1.00 89.62 135 ILE A N 1
ATOM 1018 C CA . ILE A 1 135 ? 1.093 -12.970 17.612 1.00 89.62 135 ILE A CA 1
ATOM 1019 C C . ILE A 1 135 ? 0.999 -14.213 16.755 1.00 89.62 135 ILE A C 1
ATOM 1021 O O . ILE A 1 135 ? 1.560 -15.247 17.114 1.00 89.62 135 ILE A O 1
ATOM 1025 N N . ASN A 1 136 ? 0.436 -14.039 15.566 1.00 88.75 136 ASN A N 1
ATOM 1026 C CA . ASN A 1 136 ? 0.272 -15.121 14.624 1.00 88.75 136 ASN A CA 1
ATOM 1027 C C . ASN A 1 136 ? 1.627 -15.780 14.322 1.00 88.75 136 ASN A C 1
ATOM 1029 O O . ASN A 1 136 ? 2.530 -15.108 13.793 1.00 88.75 136 ASN A O 1
ATOM 1033 N N . PRO A 1 137 ? 1.805 -17.083 14.597 1.00 85.56 137 PRO A N 1
ATOM 1034 C CA . PRO A 1 137 ? 3.098 -17.749 14.458 1.00 85.56 137 PRO A CA 1
ATOM 1035 C C . PRO A 1 137 ? 3.558 -17.829 12.995 1.00 85.56 137 PRO A C 1
ATOM 1037 O O . PRO A 1 137 ? 4.761 -17.895 12.709 1.00 85.56 137 PRO A O 1
ATOM 1040 N N . HIS A 1 138 ? 2.624 -17.767 12.042 1.00 83.62 138 HIS A N 1
ATOM 1041 C CA . HIS A 1 138 ? 2.940 -17.827 10.621 1.00 83.62 138 HIS A CA 1
ATOM 1042 C C . HIS A 1 138 ? 3.455 -16.490 10.085 1.00 83.62 138 HIS A C 1
ATOM 1044 O O . HIS A 1 138 ? 4.396 -16.488 9.288 1.00 83.62 138 HIS A O 1
ATOM 1050 N N . THR A 1 139 ? 2.911 -15.350 10.519 1.00 82.44 139 THR A N 1
ATOM 1051 C CA . THR A 1 139 ? 3.293 -14.029 9.973 1.00 82.44 139 THR A CA 1
ATOM 1052 C C . THR A 1 139 ? 4.140 -13.173 10.913 1.00 82.44 139 THR A C 1
ATOM 1054 O O . THR A 1 139 ? 4.799 -12.230 10.464 1.00 82.44 139 THR A O 1
ATOM 1057 N N . GLY A 1 140 ? 4.134 -13.478 12.211 1.00 85.62 140 GLY A N 1
ATOM 1058 C CA . GLY A 1 140 ? 4.745 -12.657 13.251 1.00 85.62 140 GLY A CA 1
ATOM 1059 C C . GLY A 1 140 ? 4.060 -11.299 13.447 1.00 85.62 140 GLY A C 1
ATOM 1060 O O . GLY A 1 140 ? 4.717 -10.365 13.910 1.00 85.62 140 GLY A O 1
ATOM 1061 N N . GLN A 1 141 ? 2.791 -11.163 13.042 1.00 90.12 141 GLN A N 1
ATOM 1062 C CA . GLN A 1 141 ? 1.965 -9.963 13.228 1.00 90.12 141 GLN A CA 1
ATOM 1063 C C . GLN A 1 141 ? 0.853 -10.215 14.258 1.00 90.12 141 GLN A C 1
ATOM 1065 O O . GLN A 1 141 ? 0.499 -11.372 14.465 1.00 90.12 141 GLN A O 1
ATOM 1070 N N . PRO A 1 142 ? 0.296 -9.161 14.883 1.00 91.25 142 PRO A N 1
ATOM 1071 C CA . PRO A 1 142 ? -0.830 -9.303 15.799 1.00 91.25 142 PRO A CA 1
ATOM 1072 C C . PRO A 1 142 ? -2.049 -9.992 15.174 1.00 91.25 142 PRO A C 1
ATOM 1074 O O . PRO A 1 142 ? -2.416 -9.686 14.035 1.00 91.25 142 PRO A O 1
ATOM 1077 N N . GLU A 1 143 ? -2.689 -10.858 15.949 1.00 90.94 143 GLU A N 1
ATOM 1078 C CA . GLU A 1 143 ? -3.996 -11.456 15.663 1.00 90.94 143 GLU A CA 1
ATOM 1079 C C . GLU A 1 143 ? -4.982 -11.170 16.797 1.00 90.94 143 GLU A C 1
ATOM 1081 O O . GLU A 1 143 ? -4.582 -10.813 17.911 1.00 90.94 143 GLU A O 1
ATOM 1086 N N . PHE A 1 144 ? -6.266 -11.212 16.453 1.00 89.50 144 PHE A N 1
ATOM 1087 C CA . PHE A 1 144 ? -7.375 -10.822 17.318 1.00 89.50 144 PHE A CA 1
ATOM 1088 C C . PHE A 1 144 ? -8.532 -11.806 17.128 1.00 89.50 144 PHE A C 1
ATOM 1090 O O . PHE A 1 144 ? -9.617 -11.404 16.726 1.00 89.50 144 PHE A O 1
ATOM 1097 N N . ASP A 1 145 ? -8.274 -13.087 17.366 1.00 75.38 145 ASP A N 1
ATOM 1098 C CA . ASP A 1 145 ? -9.304 -14.114 17.486 1.00 75.38 145 ASP A CA 1
ATOM 1099 C C . ASP A 1 145 ? -9.866 -14.165 18.918 1.00 75.38 145 ASP A C 1
ATOM 1101 O O . ASP A 1 145 ? -9.250 -13.720 19.894 1.00 75.38 145 ASP A O 1
ATOM 1105 N N . ASP A 1 146 ? -11.103 -14.640 19.038 1.00 71.31 146 ASP A N 1
ATOM 1106 C CA . ASP A 1 146 ? -11.743 -14.982 20.310 1.00 71.31 146 ASP A CA 1
ATOM 1107 C C . ASP A 1 146 ? -11.586 -16.470 20.659 1.00 71.31 146 ASP A C 1
ATOM 1109 O O . ASP A 1 146 ? -11.786 -16.862 21.814 1.00 71.31 146 ASP A O 1
ATOM 1113 N N . GLU A 1 147 ? -11.196 -17.285 19.679 1.00 62.56 147 GLU A N 1
ATOM 1114 C CA . GLU A 1 147 ? -10.869 -18.693 19.838 1.00 62.56 147 GLU A CA 1
ATOM 1115 C C . GLU A 1 147 ? -9.533 -18.810 20.570 1.00 62.56 147 GLU A C 1
ATOM 1117 O O . GLU A 1 147 ? -8.458 -18.835 19.981 1.00 62.56 147 GLU A O 1
ATOM 1122 N N . GLY A 1 148 ? -9.605 -18.842 21.902 1.00 54.75 148 GLY A N 1
ATOM 1123 C CA . GLY A 1 148 ? -8.462 -19.193 22.729 1.00 54.75 148 GLY A CA 1
ATOM 1124 C C . GLY A 1 148 ? -7.848 -20.493 22.219 1.00 54.75 148 GLY A C 1
ATOM 1125 O O . GLY A 1 148 ? -8.561 -21.486 22.105 1.00 54.75 148 GLY A O 1
ATOM 1126 N N . GLU A 1 149 ? -6.552 -20.445 21.912 1.00 48.88 149 GLU A N 1
ATOM 1127 C CA . GLU A 1 149 ? -5.685 -21.569 21.557 1.00 48.88 149 GLU A CA 1
ATOM 1128 C C . GLU A 1 149 ? -5.974 -22.800 22.446 1.00 48.88 149 GLU A C 1
ATOM 1130 O O . GLU A 1 149 ? -5.398 -22.980 23.519 1.00 48.88 149 GLU A O 1
ATOM 1135 N N . ASP A 1 150 ? -6.905 -23.637 21.996 1.00 47.22 150 ASP A N 1
ATOM 1136 C CA . ASP A 1 150 ? -7.118 -25.022 22.417 1.00 47.22 150 ASP A CA 1
ATOM 1137 C C . ASP A 1 150 ? -7.375 -25.880 21.166 1.00 47.22 150 ASP A C 1
ATOM 1139 O O . ASP A 1 150 ? -8.140 -26.845 21.175 1.00 47.22 150 ASP A O 1
ATOM 1143 N N . ASP A 1 151 ? -6.730 -25.536 20.046 1.00 44.97 151 ASP A N 1
ATOM 1144 C CA . ASP A 1 151 ? -6.625 -26.403 18.877 1.00 44.97 151 ASP A CA 1
ATOM 1145 C C . ASP A 1 151 ? -5.402 -27.315 19.020 1.00 44.97 151 ASP A C 1
ATOM 1147 O O . ASP A 1 151 ? -4.439 -27.274 18.265 1.00 44.97 151 ASP A O 1
ATOM 1151 N N . GLY A 1 152 ? -5.479 -28.170 20.043 1.00 42.75 152 GLY A N 1
ATOM 1152 C CA . GLY A 1 152 ? -4.912 -29.512 20.039 1.00 42.75 152 GLY A CA 1
ATOM 1153 C C . GLY A 1 152 ? -3.542 -29.651 19.386 1.00 42.75 152 GLY A C 1
ATOM 1154 O O . GLY A 1 152 ? -3.432 -29.895 18.188 1.00 42.75 152 GLY A O 1
ATOM 1155 N N . SER 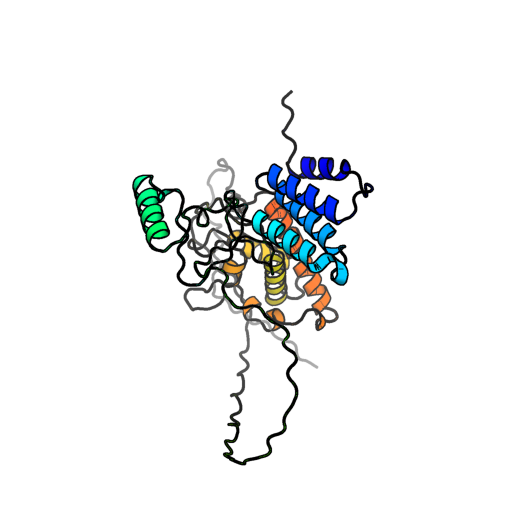A 1 153 ? -2.512 -29.621 20.232 1.00 40.94 153 SER A N 1
ATOM 1156 C CA . SER A 1 153 ? -1.429 -30.606 20.215 1.00 40.94 153 SER A CA 1
ATOM 1157 C C . SER A 1 153 ? -1.493 -31.551 19.004 1.00 40.94 153 SER A C 1
ATOM 1159 O O . SER A 1 153 ? -2.204 -32.560 19.025 1.00 40.94 153 SER A O 1
ATOM 1161 N N . TYR A 1 154 ? -0.747 -31.236 17.942 1.00 41.47 154 TYR A N 1
ATOM 1162 C CA . TYR A 1 154 ? -0.275 -32.264 17.021 1.00 41.47 154 TYR A CA 1
ATOM 1163 C C . TYR A 1 154 ? 0.712 -33.131 17.813 1.00 41.47 154 TYR A C 1
ATOM 1165 O O . TYR A 1 154 ? 1.929 -33.026 17.665 1.00 41.47 154 TYR A O 1
ATOM 1173 N N . ASP A 1 155 ? 0.178 -33.947 18.720 1.00 40.44 155 ASP A N 1
ATOM 1174 C CA . ASP A 1 155 ? 0.875 -35.099 19.246 1.00 40.44 155 ASP A CA 1
ATOM 1175 C C . ASP A 1 155 ? 1.071 -36.027 18.052 1.00 40.44 155 ASP A C 1
ATOM 1177 O O . ASP A 1 155 ? 0.150 -36.714 17.604 1.00 40.44 155 ASP A O 1
ATOM 1181 N N . ASP A 1 156 ? 2.292 -36.000 17.521 1.00 41.88 156 ASP A N 1
ATOM 1182 C CA . ASP A 1 156 ? 2.889 -37.021 16.669 1.00 41.88 156 ASP A CA 1
ATOM 1183 C C . ASP A 1 156 ? 2.856 -38.375 17.408 1.00 41.88 156 ASP A C 1
ATOM 1185 O O . ASP A 1 156 ? 3.865 -38.909 17.874 1.00 41.88 156 ASP A O 1
ATOM 1189 N N . ALA A 1 157 ? 1.664 -38.949 17.547 1.00 42.72 157 ALA A N 1
ATOM 1190 C CA . ALA A 1 157 ? 1.467 -40.318 17.962 1.00 42.72 157 ALA A CA 1
ATOM 1191 C C . ALA A 1 157 ? 1.606 -41.188 16.716 1.00 42.72 157 ALA A C 1
ATOM 1193 O O . ALA A 1 157 ? 0.674 -41.392 15.939 1.00 42.72 157 ALA A O 1
ATOM 1194 N N . ALA A 1 158 ? 2.817 -41.711 16.549 1.00 51.53 158 ALA A N 1
ATOM 1195 C CA . ALA A 1 158 ? 3.063 -42.919 15.791 1.00 51.53 158 ALA A CA 1
ATOM 1196 C C . ALA A 1 158 ? 2.002 -43.984 16.135 1.00 51.53 158 ALA A C 1
ATOM 1198 O O . ALA A 1 158 ? 1.996 -44.541 17.230 1.00 51.53 158 ALA A O 1
ATOM 1199 N N . SER A 1 159 ? 1.122 -44.266 15.180 1.00 41.28 159 SER A N 1
ATOM 1200 C CA . SER A 1 159 ? 0.273 -45.454 15.136 1.00 41.28 159 SER A CA 1
ATOM 1201 C C . SER A 1 159 ? 0.327 -45.913 13.681 1.00 41.28 159 SER A C 1
ATOM 1203 O O . SER A 1 159 ? -0.197 -45.250 12.793 1.00 41.28 159 SER A O 1
ATOM 1205 N N . ASP A 1 160 ? 1.228 -46.834 13.350 1.00 42.19 160 ASP A N 1
ATOM 1206 C CA . ASP A 1 160 ? 0.952 -48.273 13.442 1.00 42.19 160 ASP A CA 1
ATOM 1207 C C . ASP A 1 160 ? -0.206 -48.643 12.505 1.00 42.19 160 ASP A C 1
ATOM 1209 O O . ASP A 1 160 ? -1.342 -48.192 12.655 1.00 42.19 160 ASP A O 1
ATOM 1213 N N . GLY A 1 161 ? 0.159 -49.396 11.472 1.00 45.88 161 GLY A N 1
ATOM 1214 C CA . GLY A 1 161 ? -0.688 -49.706 10.345 1.00 45.88 161 GLY A CA 1
ATOM 1215 C C . GLY A 1 161 ? -1.687 -50.808 10.649 1.00 45.88 161 GLY A C 1
ATOM 1216 O O . GLY A 1 161 ? -1.426 -51.739 11.399 1.00 45.88 161 GLY A O 1
ATOM 1217 N N . SER A 1 162 ? -2.809 -50.776 9.946 1.00 41.22 162 SER A N 1
ATOM 1218 C CA . SER A 1 162 ? -3.499 -52.015 9.617 1.00 41.22 162 SER A CA 1
ATOM 1219 C C . SER A 1 162 ? -4.268 -51.851 8.317 1.00 41.22 162 SER A C 1
ATOM 1221 O O . SER A 1 162 ? -4.994 -50.880 8.105 1.00 41.22 162 SER A O 1
ATOM 1223 N N . ASP A 1 163 ? -4.026 -52.813 7.435 1.00 42.12 163 ASP A N 1
ATOM 1224 C CA . ASP A 1 163 ? -4.774 -53.077 6.221 1.00 42.12 163 ASP A CA 1
ATOM 1225 C C . ASP A 1 163 ? -6.272 -53.215 6.511 1.00 42.12 163 ASP A C 1
ATOM 1227 O O . ASP A 1 163 ? -6.679 -53.938 7.420 1.00 42.12 163 ASP A O 1
ATOM 1231 N N . SER A 1 164 ? -7.104 -52.643 5.642 1.00 41.34 164 SER A N 1
ATOM 1232 C CA . SER A 1 164 ? -8.408 -53.234 5.357 1.00 41.34 164 SER A CA 1
ATOM 1233 C C . SER A 1 164 ? -8.770 -53.022 3.896 1.00 41.34 164 SER A C 1
ATOM 1235 O O . SER A 1 164 ? -9.050 -51.926 3.420 1.00 41.34 164 SER A O 1
ATOM 1237 N N . THR A 1 165 ? -8.741 -54.149 3.205 1.00 38.66 165 THR A N 1
ATOM 1238 C CA . THR A 1 165 ? -9.225 -54.436 1.864 1.00 38.66 165 THR A CA 1
ATOM 1239 C C . THR A 1 165 ? -10.674 -54.013 1.619 1.00 38.66 165 THR A C 1
ATOM 1241 O O . THR A 1 165 ? -11.538 -54.344 2.423 1.00 38.66 165 THR A O 1
ATOM 1244 N N . GLY A 1 166 ? -10.906 -53.443 0.430 1.00 35.59 166 GLY A N 1
ATOM 1245 C CA . GLY A 1 166 ? -12.057 -53.698 -0.447 1.00 35.59 166 GLY A CA 1
ATOM 1246 C C . GLY A 1 166 ? -13.415 -53.119 -0.042 1.00 35.59 166 GLY A C 1
ATOM 1247 O O . GLY A 1 166 ? -13.959 -53.495 0.982 1.00 35.59 166 GLY A O 1
ATOM 1248 N N . ASP A 1 167 ? -14.020 -52.309 -0.914 1.00 36.59 167 ASP A N 1
ATOM 1249 C CA . ASP A 1 167 ? -15.190 -52.737 -1.699 1.00 36.59 167 ASP A CA 1
ATOM 1250 C C . ASP A 1 167 ? -15.596 -51.653 -2.719 1.00 36.59 167 ASP A C 1
ATOM 1252 O O . ASP A 1 167 ? -15.399 -50.455 -2.537 1.00 36.59 167 ASP A O 1
ATOM 1256 N N . SER A 1 168 ? -16.097 -52.150 -3.837 1.00 44.91 168 SER A N 1
ATOM 1257 C CA . SER A 1 168 ? -16.480 -51.548 -5.106 1.00 44.91 168 SER A CA 1
ATOM 1258 C C . SER A 1 168 ? -17.753 -50.688 -5.087 1.00 44.91 168 SER A C 1
ATOM 1260 O O . SER A 1 168 ? -18.705 -50.960 -4.363 1.00 44.91 168 SER A O 1
ATOM 1262 N N . GLY A 1 169 ? -17.814 -49.689 -5.976 1.00 37.41 169 GLY A N 1
ATOM 1263 C CA . GLY A 1 169 ? -19.040 -48.927 -6.235 1.00 37.41 169 GLY A CA 1
ATOM 1264 C C . GLY A 1 169 ? -18.872 -47.858 -7.311 1.00 37.41 169 GLY A C 1
ATOM 1265 O O . GLY A 1 169 ? -18.584 -46.707 -7.012 1.00 37.41 169 GLY A O 1
ATOM 1266 N N . ALA A 1 170 ? -19.035 -48.262 -8.569 1.00 38.38 170 ALA A N 1
ATOM 1267 C CA . ALA A 1 170 ? -19.025 -47.414 -9.755 1.00 38.38 170 ALA A CA 1
ATOM 1268 C C . ALA A 1 170 ? -20.261 -46.500 -9.848 1.00 38.38 170 ALA A C 1
ATOM 1270 O O . ALA A 1 170 ? -21.369 -46.977 -9.631 1.00 38.38 170 ALA A O 1
ATOM 1271 N N . THR A 1 171 ? -20.077 -45.264 -10.329 1.00 42.19 171 THR A N 1
ATOM 1272 C CA . THR A 1 171 ? -20.964 -44.651 -11.336 1.00 42.19 171 THR A CA 1
ATOM 1273 C C . THR A 1 171 ? -20.182 -43.661 -12.197 1.00 42.19 171 THR A C 1
ATOM 1275 O O . THR A 1 171 ? -19.669 -42.661 -11.698 1.00 42.19 171 THR A O 1
ATOM 1278 N N . ASP A 1 172 ? -20.136 -43.970 -13.492 1.00 39.34 172 ASP A N 1
ATOM 1279 C CA . ASP A 1 172 ? -19.765 -43.096 -14.602 1.00 39.34 172 ASP A CA 1
ATOM 1280 C C . ASP A 1 172 ? -20.639 -41.834 -14.658 1.00 39.34 172 ASP A C 1
ATOM 1282 O O . ASP A 1 172 ? -21.869 -41.921 -14.653 1.00 39.34 172 ASP A O 1
ATOM 1286 N N . ALA A 1 173 ? -20.008 -40.672 -14.827 1.00 41.66 173 ALA A N 1
ATOM 1287 C CA . ALA A 1 173 ? -20.636 -39.489 -15.411 1.00 41.66 173 ALA A CA 1
ATOM 1288 C C . ALA A 1 173 ? -19.615 -38.785 -16.320 1.00 41.66 173 ALA A C 1
ATOM 1290 O O . ALA A 1 173 ? -18.561 -38.336 -15.871 1.00 41.66 173 ALA A O 1
ATOM 1291 N N . ALA A 1 174 ? -19.923 -38.770 -17.616 1.00 43.00 174 ALA A N 1
ATOM 1292 C CA . ALA A 1 174 ? -19.094 -38.246 -18.696 1.00 43.00 174 ALA A CA 1
ATOM 1293 C C . ALA A 1 174 ? -18.982 -36.704 -18.680 1.00 43.00 174 ALA A C 1
ATOM 1295 O O . ALA A 1 174 ? -19.912 -36.038 -18.219 1.00 43.00 174 ALA A O 1
ATOM 1296 N N . PRO A 1 175 ? -17.893 -36.123 -19.221 1.00 50.09 175 PRO A N 1
ATOM 1297 C CA . PRO A 1 175 ? -17.765 -34.680 -19.402 1.00 50.09 175 PRO A CA 1
ATOM 1298 C C . PRO A 1 175 ? -18.478 -34.183 -20.674 1.00 50.09 175 PRO A C 1
ATOM 1300 O O . PRO A 1 175 ? -18.407 -34.805 -21.733 1.00 50.09 175 PRO A O 1
ATOM 1303 N N . ASP A 1 176 ? -19.161 -33.049 -20.524 1.00 45.97 176 ASP A N 1
ATOM 1304 C CA . ASP A 1 176 ? -19.845 -32.260 -21.554 1.00 45.97 176 ASP A CA 1
ATOM 1305 C C . ASP A 1 176 ? -18.819 -31.529 -22.444 1.00 45.97 176 ASP A C 1
ATOM 1307 O O . ASP A 1 176 ? -17.926 -30.846 -21.940 1.00 45.97 176 ASP A O 1
ATOM 1311 N N . ASP A 1 177 ? -18.938 -31.710 -23.761 1.00 42.00 177 ASP A N 1
ATOM 1312 C CA . ASP A 1 177 ? -17.972 -31.313 -24.793 1.00 42.00 177 ASP A CA 1
ATOM 1313 C C . ASP A 1 177 ? -18.633 -30.332 -25.780 1.00 42.00 177 ASP A C 1
ATOM 1315 O O . ASP A 1 177 ? -18.930 -30.650 -26.935 1.00 42.00 177 ASP A O 1
ATOM 1319 N N . SER A 1 178 ? -18.933 -29.124 -25.296 1.00 51.97 178 SER A N 1
ATOM 1320 C CA . SER A 1 178 ? -19.507 -28.046 -26.110 1.00 51.97 178 SER A CA 1
ATOM 1321 C C . SER A 1 178 ? -18.426 -27.036 -26.541 1.00 51.97 178 SER A C 1
ATOM 1323 O O . SER A 1 178 ? -17.828 -26.383 -25.682 1.00 51.97 178 SER A O 1
ATOM 1325 N N . PRO A 1 179 ? -18.169 -26.845 -27.852 1.00 54.81 179 PRO A N 1
ATOM 1326 C CA . PRO A 1 179 ? -17.197 -25.866 -28.334 1.00 54.81 179 PRO A CA 1
ATOM 1327 C C . PRO A 1 179 ? -17.744 -24.423 -28.283 1.00 54.81 179 PRO A C 1
ATOM 1329 O O . PRO A 1 179 ? -18.935 -24.202 -28.522 1.00 54.81 179 PRO A O 1
ATOM 1332 N N . PRO A 1 180 ? -16.890 -23.412 -28.028 1.00 49.97 180 PRO A N 1
ATOM 1333 C CA . PRO A 1 180 ? -17.300 -22.010 -28.025 1.00 49.97 180 PRO A CA 1
ATOM 1334 C C . PRO A 1 180 ? -17.535 -21.465 -29.451 1.00 49.97 180 PRO A C 1
ATOM 1336 O O . PRO A 1 180 ? -16.912 -21.934 -30.408 1.00 49.97 180 PRO A O 1
ATOM 1339 N N . PRO A 1 181 ? -18.409 -20.452 -29.617 1.00 47.66 181 PRO A N 1
ATOM 1340 C CA . PRO A 1 181 ? -18.702 -19.859 -30.920 1.00 47.66 181 PRO A CA 1
ATOM 1341 C C . PRO A 1 181 ? -17.531 -19.009 -31.456 1.00 47.66 181 PRO A C 1
ATOM 1343 O O . PRO A 1 181 ? -16.755 -18.455 -30.673 1.00 47.66 181 PRO A O 1
ATOM 1346 N N . PRO A 1 182 ? -17.396 -18.865 -32.790 1.00 41.25 182 PRO A N 1
ATOM 1347 C CA . PRO A 1 182 ? -16.294 -18.128 -33.398 1.00 41.25 182 PRO A CA 1
ATOM 1348 C C . PRO A 1 182 ? -16.437 -16.610 -33.224 1.00 41.25 182 PRO A C 1
ATOM 1350 O O . PRO A 1 182 ? -17.509 -16.037 -33.422 1.00 41.25 182 PRO A O 1
ATOM 1353 N N . ALA A 1 183 ? -15.318 -15.955 -32.910 1.00 34.69 183 ALA A N 1
ATOM 1354 C CA . ALA A 1 183 ? -15.201 -14.505 -32.833 1.00 34.69 183 ALA A CA 1
ATOM 1355 C C . ALA A 1 183 ? -15.323 -13.863 -34.226 1.00 34.69 183 ALA A C 1
ATOM 1357 O O . ALA A 1 183 ? -14.553 -14.159 -35.141 1.00 34.69 183 ALA A O 1
ATOM 1358 N N . SER A 1 184 ? -16.286 -12.958 -34.381 1.00 36.19 184 SER A N 1
ATOM 1359 C CA . SER A 1 184 ? -16.440 -12.100 -35.555 1.00 36.19 184 SER A CA 1
ATOM 1360 C C . SER A 1 184 ? -15.370 -11.003 -35.573 1.00 36.19 184 SER A C 1
ATOM 1362 O O . SER A 1 184 ? -15.298 -10.197 -34.648 1.00 36.19 184 SER A O 1
ATOM 1364 N N . GLN A 1 185 ? -14.565 -10.958 -36.638 1.00 33.03 185 GLN A N 1
ATOM 1365 C CA . GLN A 1 185 ? -13.632 -9.866 -36.931 1.00 33.03 185 GLN A CA 1
ATOM 1366 C C . GLN A 1 185 ? -14.416 -8.584 -37.249 1.00 33.03 185 GLN A C 1
ATOM 1368 O O . GLN A 1 185 ? -15.163 -8.546 -38.226 1.00 33.03 185 GLN A O 1
ATOM 1373 N N . GLN A 1 186 ? -14.252 -7.546 -36.428 1.00 36.06 186 GLN A N 1
ATOM 1374 C CA . GLN A 1 186 ? -14.719 -6.195 -36.735 1.00 36.06 186 GLN A CA 1
ATOM 1375 C C . GLN A 1 186 ? -13.554 -5.361 -37.277 1.00 36.06 186 GLN A C 1
ATOM 1377 O O . GLN A 1 186 ? -12.452 -5.368 -36.732 1.00 36.06 186 GLN A O 1
ATOM 1382 N N . ASP A 1 187 ? -13.822 -4.700 -38.398 1.00 30.28 187 ASP A N 1
ATOM 1383 C CA . ASP A 1 187 ? -12.922 -3.828 -39.147 1.00 30.28 187 ASP A CA 1
ATOM 1384 C C . ASP A 1 187 ? -12.922 -2.430 -38.502 1.00 30.28 187 ASP A C 1
ATOM 1386 O O . ASP A 1 187 ? -13.962 -1.768 -38.441 1.00 30.28 187 ASP A O 1
ATOM 1390 N N . TYR A 1 188 ? -11.779 -2.001 -37.960 1.00 34.84 188 TYR A N 1
ATOM 1391 C CA . TYR A 1 188 ? -11.630 -0.723 -37.255 1.00 34.84 188 TYR A CA 1
ATOM 1392 C C . TYR A 1 188 ? -11.136 0.371 -38.217 1.00 34.84 188 TYR A C 1
ATOM 1394 O O . TYR A 1 188 ? -9.999 0.341 -38.687 1.00 34.84 188 TYR A O 1
ATOM 1402 N N . GLY A 1 189 ? -11.987 1.368 -38.487 1.00 34.34 189 GLY A N 1
ATOM 1403 C CA . GLY A 1 189 ? -11.623 2.600 -39.201 1.00 34.34 189 GLY A CA 1
ATOM 1404 C C . GLY A 1 189 ? -10.861 3.621 -38.328 1.00 34.34 189 GLY A C 1
ATOM 1405 O O . GLY A 1 189 ? -10.763 3.446 -37.114 1.00 34.34 189 GLY A O 1
ATOM 1406 N N . PRO A 1 190 ? -10.307 4.701 -38.919 1.00 31.88 190 PRO A N 1
ATOM 1407 C CA . PRO A 1 190 ? -9.418 5.633 -38.219 1.00 31.88 190 PRO A CA 1
ATOM 1408 C C . PRO A 1 190 ? -10.120 6.519 -37.168 1.00 31.88 190 PRO A C 1
ATOM 1410 O O . PRO A 1 190 ? -11.216 7.035 -37.382 1.00 31.88 190 PRO A O 1
ATOM 1413 N N . ILE A 1 191 ? -9.413 6.709 -36.048 1.00 33.91 191 ILE A N 1
ATOM 1414 C CA . ILE A 1 191 ? -9.806 7.336 -34.773 1.00 33.91 191 ILE A CA 1
ATOM 1415 C C . ILE A 1 191 ? -10.024 8.859 -34.904 1.00 33.91 191 ILE A C 1
ATOM 1417 O O . ILE A 1 191 ? -9.201 9.557 -35.496 1.00 33.91 191 ILE A O 1
ATOM 1421 N N . GLN A 1 192 ? -11.092 9.391 -34.291 1.00 29.14 192 GLN A N 1
ATOM 1422 C CA . GLN A 1 192 ? -11.323 10.835 -34.106 1.00 29.14 192 GLN A CA 1
ATOM 1423 C C . GLN A 1 192 ? -11.007 11.268 -32.659 1.00 29.14 192 GLN A C 1
ATOM 1425 O O . GLN A 1 192 ? -11.341 10.534 -31.728 1.00 29.14 192 GLN A O 1
ATOM 1430 N N . PRO A 1 193 ? -10.395 12.448 -32.434 1.00 29.80 193 PRO A N 1
ATOM 1431 C CA . PRO A 1 193 ? -10.104 12.945 -31.090 1.00 29.80 193 PRO A CA 1
ATOM 1432 C C . PRO A 1 193 ? -11.363 13.485 -30.375 1.00 29.80 193 PRO A C 1
ATOM 1434 O O . PRO A 1 193 ? -12.212 14.109 -31.018 1.00 29.80 193 PRO A O 1
ATOM 1437 N N . PRO A 1 194 ? -11.486 13.290 -29.046 1.00 36.38 194 PRO A N 1
ATOM 1438 C CA . PRO A 1 194 ? -12.669 13.677 -28.283 1.00 36.38 194 PRO A CA 1
ATOM 1439 C C . PRO A 1 194 ? -12.773 15.195 -28.087 1.00 36.38 194 PRO A C 1
ATOM 1441 O O . PRO A 1 194 ? -11.790 15.873 -27.783 1.00 36.38 194 PRO A O 1
ATOM 1444 N N . GLN A 1 195 ? -13.994 15.714 -28.232 1.00 29.09 195 GLN A N 1
ATOM 1445 C CA . GLN A 1 195 ? -14.334 17.115 -27.991 1.00 29.09 195 GLN A CA 1
ATOM 1446 C C . GLN A 1 195 ? -14.590 17.389 -26.503 1.00 29.09 195 GLN A C 1
ATOM 1448 O O . GLN A 1 195 ? -15.113 16.546 -25.776 1.00 29.09 195 GLN A O 1
ATOM 1453 N N . SER A 1 196 ? -14.187 18.577 -26.055 1.00 31.56 196 SER A N 1
ATOM 1454 C CA . SER A 1 196 ? -14.086 18.989 -24.655 1.00 31.56 196 SER A CA 1
ATOM 1455 C C . SER A 1 196 ? -15.163 19.992 -24.233 1.00 31.56 196 SER A C 1
ATOM 1457 O O . SER A 1 196 ? -15.438 20.951 -24.948 1.00 31.56 196 SER A O 1
ATOM 1459 N N . SER A 1 197 ? -15.671 19.826 -23.005 1.00 28.88 197 SER A N 1
ATOM 1460 C CA . SER A 1 197 ? -16.103 20.917 -22.113 1.00 28.88 197 SER A CA 1
ATOM 1461 C C . SER A 1 197 ? -16.395 20.368 -20.706 1.00 28.88 197 SER A C 1
ATOM 1463 O O . SER A 1 197 ? -17.456 19.777 -20.546 1.00 28.88 197 SER A O 1
ATOM 1465 N N . MET A 1 198 ? -15.520 20.539 -19.697 1.00 26.50 198 MET A N 1
ATOM 1466 C CA . MET A 1 198 ? -15.883 20.421 -18.261 1.00 26.50 198 MET A CA 1
ATOM 1467 C C . MET A 1 198 ? -14.914 21.176 -17.331 1.00 26.50 198 MET A C 1
ATOM 1469 O O . MET A 1 198 ? -13.720 21.276 -17.609 1.00 26.50 198 MET A O 1
ATOM 1473 N N . GLU A 1 199 ? -15.488 21.699 -16.241 1.00 27.69 199 GLU A N 1
ATOM 1474 C CA . GLU A 1 199 ? -14.888 22.487 -15.153 1.00 27.69 199 GLU A CA 1
ATOM 1475 C C . GLU A 1 199 ? -13.964 21.674 -14.225 1.00 27.69 199 GLU A C 1
ATOM 1477 O O . GLU A 1 199 ? -14.156 20.479 -14.003 1.00 27.69 199 GLU A O 1
ATOM 1482 N N . THR A 1 200 ? -12.976 22.352 -13.637 1.00 25.36 200 THR A N 1
ATOM 1483 C CA . THR A 1 200 ? -11.948 21.798 -12.743 1.00 25.36 200 THR A CA 1
ATOM 1484 C C . THR A 1 200 ? -12.394 21.770 -11.275 1.00 25.36 200 THR A C 1
ATOM 1486 O O . THR A 1 200 ? -12.723 22.802 -10.693 1.00 25.36 200 THR A O 1
ATOM 1489 N N . VAL A 1 201 ? -12.312 20.599 -10.633 1.00 25.41 201 VAL A N 1
ATOM 1490 C CA . VAL A 1 201 ? -12.410 20.422 -9.170 1.00 25.41 201 VAL A CA 1
ATOM 1491 C C . VAL A 1 201 ? -11.078 19.869 -8.656 1.00 25.41 201 VAL A C 1
ATOM 1493 O O . VAL A 1 201 ? -10.598 18.843 -9.128 1.00 25.41 201 VAL A O 1
ATOM 1496 N N . THR A 1 202 ? -10.453 20.552 -7.695 1.00 26.86 202 THR A N 1
ATOM 1497 C CA . THR A 1 202 ? -9.117 20.202 -7.183 1.00 26.86 202 THR A CA 1
ATOM 1498 C C . THR A 1 202 ? -9.202 19.179 -6.041 1.00 26.86 202 THR A C 1
ATOM 1500 O O . THR A 1 202 ? -9.585 19.521 -4.922 1.00 26.86 202 THR A O 1
ATOM 1503 N N . VAL A 1 203 ? -8.786 17.928 -6.278 1.00 32.84 203 VAL A N 1
ATOM 1504 C CA . VAL A 1 203 ? -8.683 16.884 -5.237 1.00 32.84 203 VAL A CA 1
ATOM 1505 C C . VAL A 1 203 ? -7.225 16.712 -4.787 1.00 32.84 203 VAL A C 1
ATOM 1507 O O . VAL A 1 203 ? -6.372 16.212 -5.513 1.00 32.84 203 VAL A O 1
ATOM 1510 N N . THR A 1 204 ? -6.922 17.111 -3.551 1.00 38.53 20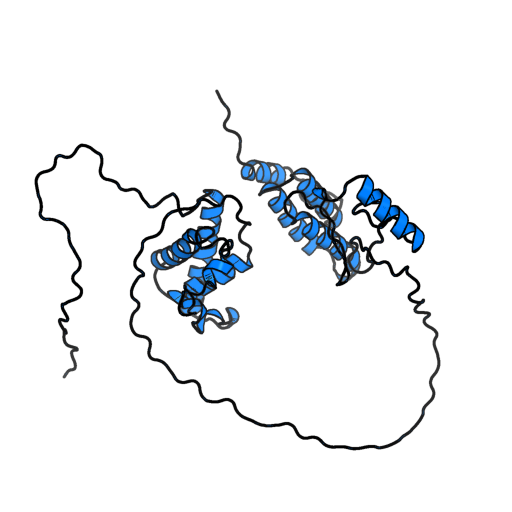4 THR A N 1
ATOM 1511 C CA . THR A 1 204 ? -5.590 17.031 -2.920 1.00 38.53 204 THR A CA 1
ATOM 1512 C C . THR A 1 204 ? -5.466 15.774 -2.047 1.00 38.53 204 THR A C 1
ATOM 1514 O O . THR A 1 204 ? -5.674 15.871 -0.839 1.00 38.53 204 THR A O 1
ATOM 1517 N N . ARG A 1 205 ? -5.178 14.580 -2.617 1.00 49.41 205 ARG A N 1
ATOM 1518 C CA . ARG A 1 205 ? -4.842 13.341 -1.848 1.00 49.41 205 ARG A CA 1
ATOM 1519 C C . ARG A 1 205 ? -4.490 12.082 -2.684 1.00 49.41 205 ARG A C 1
ATOM 1521 O O . ARG A 1 205 ? -4.886 10.975 -2.326 1.00 49.41 205 ARG A O 1
ATOM 1528 N N . GLN A 1 206 ? -3.755 12.194 -3.790 1.00 56.69 206 GLN A N 1
ATOM 1529 C CA . GLN A 1 206 ? -3.427 11.008 -4.604 1.00 56.69 206 GLN A CA 1
ATOM 1530 C C . GLN A 1 206 ? -2.351 10.113 -3.957 1.00 56.69 206 GLN A C 1
ATOM 1532 O O . GLN A 1 206 ? -1.366 10.600 -3.398 1.00 56.69 206 GLN A O 1
ATOM 1537 N N . ARG A 1 207 ? -2.553 8.786 -4.013 1.00 66.88 207 ARG A N 1
ATOM 1538 C CA . ARG A 1 207 ? -1.541 7.783 -3.627 1.00 66.88 207 ARG A CA 1
ATOM 1539 C C . ARG A 1 207 ? -0.338 7.865 -4.586 1.00 66.88 207 ARG A C 1
ATOM 1541 O O . ARG A 1 207 ? -0.555 8.161 -5.758 1.00 66.88 207 ARG A O 1
ATOM 1548 N N . PRO A 1 208 ? 0.897 7.553 -4.152 1.00 75.69 208 PRO A N 1
ATOM 1549 C CA . PRO A 1 208 ? 2.000 7.343 -5.087 1.00 75.69 208 PRO A CA 1
ATOM 1550 C C . PRO A 1 208 ? 1.640 6.250 -6.102 1.00 75.69 208 PRO A C 1
ATOM 1552 O O . PRO A 1 208 ? 1.029 5.246 -5.725 1.00 75.69 208 PRO A O 1
ATOM 1555 N N . PHE A 1 209 ? 2.021 6.431 -7.366 1.00 85.19 209 PHE A N 1
ATOM 1556 C CA . PHE A 1 209 ? 1.820 5.415 -8.399 1.00 85.19 209 PHE A CA 1
ATOM 1557 C C . PHE A 1 209 ? 2.660 4.170 -8.080 1.00 85.19 209 PHE A C 1
ATOM 1559 O O . PHE A 1 209 ? 3.855 4.260 -7.792 1.00 85.19 209 PHE A O 1
ATOM 1566 N N . SER A 1 210 ? 2.023 3.002 -8.092 1.00 87.44 210 SER A N 1
ATOM 1567 C CA . SER A 1 210 ? 2.675 1.712 -7.862 1.00 87.44 210 SER A CA 1
ATOM 1568 C C . SER A 1 210 ? 3.406 1.218 -9.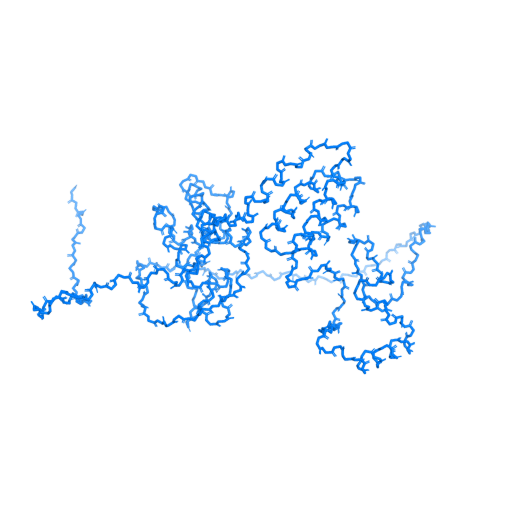120 1.00 87.44 210 SER A C 1
ATOM 1570 O O . SER A 1 210 ? 3.075 1.642 -10.229 1.00 87.44 210 SER A O 1
ATOM 1572 N N . PRO A 1 211 ? 4.352 0.264 -9.002 1.00 89.25 211 PRO A N 1
ATOM 1573 C CA . PRO A 1 211 ? 4.933 -0.403 -10.170 1.00 89.25 211 PRO A CA 1
ATOM 1574 C C . PRO A 1 211 ? 3.880 -1.021 -11.104 1.00 89.25 211 PRO A C 1
ATOM 1576 O O . PRO A 1 211 ? 4.062 -1.022 -12.319 1.00 89.25 211 PRO A O 1
ATOM 1579 N N . THR A 1 212 ? 2.760 -1.496 -10.550 1.00 89.94 212 THR A N 1
ATOM 1580 C CA . THR A 1 212 ? 1.617 -1.996 -11.324 1.00 89.94 212 THR A CA 1
ATOM 1581 C C . THR A 1 212 ? 0.933 -0.882 -12.113 1.00 89.94 212 THR A C 1
ATOM 1583 O O . THR A 1 212 ? 0.634 -1.084 -13.284 1.00 89.94 212 THR A O 1
ATOM 1586 N N . ASP A 1 213 ? 0.741 0.305 -11.523 1.00 92.38 213 ASP A N 1
ATOM 1587 C CA . ASP A 1 213 ? 0.169 1.460 -12.233 1.00 92.38 213 ASP A CA 1
ATOM 1588 C C . ASP A 1 213 ? 1.060 1.866 -13.422 1.00 92.38 213 ASP A C 1
ATOM 1590 O O . ASP A 1 213 ? 0.556 2.112 -14.515 1.00 92.38 213 ASP A O 1
ATOM 1594 N N . ILE A 1 214 ? 2.388 1.871 -13.233 1.00 94.56 214 ILE A N 1
ATOM 1595 C CA . ILE A 1 214 ? 3.364 2.169 -14.296 1.00 94.56 214 ILE A CA 1
ATOM 1596 C C . ILE A 1 214 ? 3.293 1.116 -15.412 1.00 94.56 214 ILE A C 1
ATOM 1598 O O . ILE A 1 214 ? 3.279 1.470 -16.591 1.00 94.56 214 ILE A O 1
ATOM 1602 N N . ASN A 1 215 ? 3.230 -0.173 -15.059 1.00 95.38 215 ASN A N 1
ATOM 1603 C CA . ASN A 1 215 ? 3.147 -1.263 -16.035 1.00 95.38 215 ASN A CA 1
ATOM 1604 C C . ASN A 1 215 ? 1.839 -1.203 -16.836 1.00 95.38 215 ASN A C 1
ATOM 1606 O O . ASN A 1 215 ? 1.867 -1.271 -18.063 1.00 95.38 215 ASN A O 1
ATOM 1610 N N . ASN A 1 216 ? 0.707 -0.996 -16.163 1.00 95.69 216 ASN A N 1
ATOM 1611 C CA . ASN A 1 216 ? -0.590 -0.869 -16.822 1.00 95.69 216 ASN A CA 1
ATOM 1612 C C . ASN A 1 216 ? -0.625 0.355 -17.749 1.00 95.69 216 ASN A C 1
ATOM 1614 O O . ASN A 1 216 ? -1.057 0.227 -18.891 1.00 95.69 216 ASN A O 1
ATOM 1618 N N . ALA A 1 217 ? -0.078 1.501 -17.327 1.00 97.12 217 ALA A N 1
ATOM 1619 C CA . ALA A 1 217 ? 0.031 2.682 -18.184 1.00 97.12 217 ALA A CA 1
ATOM 1620 C C . ALA A 1 217 ? 0.898 2.414 -19.420 1.00 97.12 217 ALA A C 1
ATOM 1622 O O . ALA A 1 217 ? 0.507 2.752 -20.536 1.00 97.12 217 ALA A O 1
ATOM 1623 N N . ALA A 1 218 ? 2.039 1.739 -19.253 1.00 97.75 218 ALA A N 1
ATOM 1624 C CA . ALA A 1 218 ? 2.880 1.320 -20.371 1.00 97.75 218 ALA A CA 1
ATOM 1625 C C . ALA A 1 218 ? 2.133 0.395 -21.347 1.00 97.75 218 ALA A C 1
ATOM 1627 O O . ALA A 1 218 ? 2.277 0.551 -22.561 1.00 97.75 218 ALA A O 1
ATOM 1628 N N . ARG A 1 219 ? 1.299 -0.526 -20.838 1.00 97.69 219 ARG A N 1
ATOM 1629 C CA . ARG A 1 219 ? 0.461 -1.419 -21.658 1.00 97.69 219 ARG A CA 1
ATOM 1630 C C . ARG A 1 219 ? -0.594 -0.657 -22.435 1.00 97.69 219 ARG A C 1
ATOM 1632 O O . ARG A 1 219 ? -0.712 -0.896 -23.632 1.00 97.69 219 ARG A O 1
ATOM 1639 N N . VAL A 1 220 ? -1.295 0.283 -21.802 1.00 97.81 220 VAL A N 1
ATOM 1640 C CA . VAL A 1 220 ? -2.261 1.135 -22.507 1.00 97.81 220 VAL A CA 1
ATOM 1641 C C . VAL A 1 220 ? -1.551 1.948 -23.591 1.00 97.81 220 VAL A C 1
ATOM 1643 O O . VAL A 1 220 ? -1.976 1.902 -24.735 1.00 97.81 220 VAL A O 1
ATOM 1646 N N . ILE A 1 221 ? -0.422 2.607 -23.299 1.00 98.00 221 ILE A N 1
ATOM 1647 C CA . ILE A 1 221 ? 0.338 3.380 -24.303 1.00 98.00 221 ILE A CA 1
ATOM 1648 C C . ILE A 1 221 ? 0.796 2.484 -25.467 1.00 98.00 221 ILE A C 1
ATOM 1650 O O . ILE A 1 221 ? 0.641 2.848 -26.631 1.00 98.00 221 ILE A O 1
ATOM 1654 N N . TYR A 1 222 ? 1.361 1.308 -25.176 1.00 97.81 222 TYR A N 1
ATOM 1655 C CA . TYR A 1 222 ? 1.788 0.352 -26.203 1.00 97.81 222 TYR A CA 1
ATOM 1656 C C . TYR A 1 222 ? 0.617 -0.118 -27.074 1.00 97.81 222 TYR A C 1
ATOM 1658 O O . TYR A 1 222 ? 0.736 -0.159 -28.297 1.00 97.81 222 TYR A O 1
ATOM 1666 N N . ALA A 1 223 ? -0.516 -0.439 -26.460 1.00 97.25 223 ALA A N 1
ATOM 1667 C CA . ALA A 1 223 ? -1.688 -0.921 -27.165 1.00 97.25 223 ALA A CA 1
ATOM 1668 C C . ALA A 1 223 ? -2.377 0.176 -27.996 1.00 97.25 223 ALA A C 1
ATOM 1670 O O . ALA A 1 223 ? -2.761 -0.088 -29.132 1.00 97.25 223 ALA A O 1
ATOM 1671 N N . GLU A 1 224 ? -2.469 1.398 -27.464 1.00 96.81 224 GLU A N 1
ATOM 1672 C CA . GLU A 1 224 ? -3.146 2.540 -28.089 1.00 96.81 224 GLU A CA 1
ATOM 1673 C C . GLU A 1 224 ? -2.383 3.063 -29.310 1.00 96.81 224 GLU A C 1
ATOM 1675 O O . GLU A 1 224 ? -2.972 3.335 -30.354 1.00 96.81 224 GLU A O 1
ATOM 1680 N N . VAL A 1 225 ? -1.059 3.220 -29.186 1.00 97.00 225 VAL A N 1
ATOM 1681 C CA . VAL A 1 225 ? -0.264 3.916 -30.208 1.00 97.00 225 VAL A CA 1
ATOM 1682 C C . VAL A 1 225 ? 0.880 3.091 -30.780 1.00 97.00 225 VAL A C 1
ATOM 1684 O O . VAL A 1 225 ? 1.523 3.547 -31.716 1.00 97.00 225 VAL A O 1
ATOM 1687 N N . GLY A 1 226 ? 1.144 1.870 -30.309 1.00 95.56 226 GLY A N 1
ATOM 1688 C CA . GLY A 1 226 ? 2.152 0.985 -30.904 1.00 95.56 226 GLY A CA 1
ATOM 1689 C C . GLY A 1 226 ? 3.478 1.701 -31.192 1.00 95.56 226 GLY A C 1
ATOM 1690 O O . GLY A 1 226 ? 4.027 2.383 -30.325 1.00 95.56 226 GLY A O 1
ATOM 1691 N N . ASN A 1 227 ? 3.980 1.573 -32.425 1.00 96.06 227 ASN A N 1
ATOM 1692 C CA . ASN A 1 227 ? 5.290 2.086 -32.868 1.00 96.06 227 ASN A CA 1
ATOM 1693 C C . ASN A 1 227 ? 5.299 3.591 -33.196 1.00 96.06 227 ASN A C 1
ATOM 1695 O O . ASN A 1 227 ? 6.172 4.058 -33.927 1.00 96.06 227 ASN A O 1
ATOM 1699 N N . GLN A 1 228 ? 4.316 4.352 -32.716 1.00 97.31 228 GLN A N 1
ATOM 1700 C CA . GLN A 1 228 ? 4.309 5.801 -32.897 1.00 97.31 228 GLN A CA 1
ATOM 1701 C C . GLN A 1 228 ? 5.477 6.463 -32.137 1.00 97.31 228 GLN A C 1
ATOM 1703 O O . GLN A 1 228 ? 5.964 5.908 -31.145 1.00 97.31 228 GLN A O 1
ATOM 1708 N N . PRO A 1 229 ? 5.921 7.658 -32.570 1.00 97.62 229 PRO A N 1
ATOM 1709 C CA . PRO A 1 229 ? 7.004 8.390 -31.917 1.00 97.62 229 PRO A CA 1
ATOM 1710 C C . PRO A 1 229 ? 6.751 8.699 -30.429 1.00 97.62 229 PRO A C 1
ATOM 1712 O O . PRO A 1 229 ? 5.611 8.735 -29.955 1.00 97.62 229 PRO A O 1
ATOM 1715 N N . LEU A 1 230 ? 7.831 8.972 -29.685 1.00 95.00 230 LEU A N 1
ATOM 1716 C CA . LEU A 1 230 ? 7.786 9.214 -28.234 1.00 95.00 230 LEU A CA 1
ATOM 1717 C C . LEU A 1 230 ? 6.857 10.370 -27.826 1.00 95.00 230 LEU A C 1
ATOM 1719 O O . LEU A 1 230 ? 6.232 10.284 -26.771 1.00 95.00 230 LEU A O 1
ATOM 1723 N N . ASP A 1 231 ? 6.726 11.427 -28.632 1.00 95.31 231 ASP A N 1
ATOM 1724 C CA . ASP A 1 231 ? 5.843 12.559 -28.315 1.00 95.31 231 ASP A CA 1
ATOM 1725 C C . ASP A 1 231 ? 4.358 12.161 -28.362 1.00 95.31 231 ASP A C 1
ATOM 1727 O O . ASP A 1 231 ? 3.557 12.634 -27.556 1.00 95.31 231 ASP A O 1
ATOM 1731 N N . VAL A 1 232 ? 3.987 11.243 -29.261 1.00 95.75 232 VAL A N 1
ATOM 1732 C CA . VAL A 1 232 ? 2.631 10.684 -29.332 1.00 95.75 232 VAL A CA 1
ATOM 1733 C C . VAL A 1 232 ? 2.359 9.830 -28.094 1.00 95.75 232 VAL A C 1
ATOM 1735 O O . VAL A 1 232 ? 1.339 10.021 -27.435 1.00 95.75 232 VAL A O 1
ATOM 1738 N N . LYS A 1 233 ? 3.303 8.960 -27.709 1.00 97.62 233 LYS A N 1
ATOM 1739 C CA . LYS A 1 233 ? 3.220 8.158 -26.473 1.00 97.62 233 LYS A CA 1
ATOM 1740 C C . LYS A 1 233 ? 3.070 9.045 -25.227 1.00 97.62 233 LYS A C 1
ATOM 1742 O O . LYS A 1 233 ? 2.253 8.756 -24.353 1.00 97.62 233 LYS A O 1
ATOM 1747 N N . GLN A 1 234 ? 3.814 10.153 -25.162 1.00 96.06 234 GLN A N 1
ATOM 1748 C CA . GLN A 1 234 ? 3.727 11.129 -24.070 1.00 96.06 234 GLN A CA 1
ATOM 1749 C C . GLN A 1 234 ? 2.350 11.794 -23.985 1.00 96.06 234 GLN A C 1
ATOM 1751 O O . GLN A 1 234 ? 1.833 11.949 -22.882 1.00 96.06 234 GLN A O 1
ATOM 1756 N N . LYS A 1 235 ? 1.725 12.138 -25.119 1.00 95.38 235 LYS A N 1
ATOM 1757 C CA . LYS A 1 235 ? 0.368 12.714 -25.141 1.00 95.38 235 LYS A CA 1
ATOM 1758 C C . LYS A 1 235 ? -0.675 11.754 -24.564 1.00 95.38 235 LYS A C 1
ATOM 1760 O O . LYS A 1 235 ? -1.545 12.198 -23.819 1.00 95.38 235 LYS A O 1
ATOM 1765 N N . VAL A 1 236 ? -0.566 10.450 -24.841 1.00 96.88 236 VAL A N 1
ATOM 1766 C CA . VAL A 1 236 ? -1.465 9.441 -24.248 1.00 96.88 236 VAL A CA 1
ATOM 1767 C C . VAL A 1 236 ? -1.289 9.390 -22.727 1.00 96.88 236 VAL A C 1
ATOM 1769 O O . VAL A 1 236 ? -2.275 9.460 -21.996 1.00 96.88 236 VAL A O 1
ATOM 1772 N N . LEU A 1 237 ? -0.047 9.353 -22.228 1.00 96.50 237 LEU A N 1
ATOM 1773 C CA . LEU A 1 237 ? 0.214 9.388 -20.783 1.00 96.50 237 LEU A CA 1
ATOM 1774 C C . LEU A 1 237 ? -0.321 10.670 -20.128 1.00 96.50 237 LEU A C 1
ATOM 1776 O O . LEU A 1 237 ? -0.937 10.612 -19.068 1.00 96.50 237 LEU A O 1
ATOM 1780 N N . GLN A 1 238 ? -0.109 11.826 -20.758 1.00 94.19 238 GLN A N 1
ATOM 1781 C CA . GLN A 1 238 ? -0.620 13.109 -20.270 1.00 94.19 238 GLN A CA 1
ATOM 1782 C C . GLN A 1 238 ? -2.151 13.120 -20.201 1.00 94.19 238 GLN A C 1
ATOM 1784 O O . GLN A 1 238 ? -2.709 13.645 -19.239 1.00 94.19 238 GLN A O 1
ATOM 1789 N N . ALA A 1 239 ? -2.830 12.510 -21.177 1.00 93.88 239 ALA A N 1
ATOM 1790 C CA . ALA A 1 239 ? -4.280 12.354 -21.160 1.00 93.88 239 ALA A CA 1
ATOM 1791 C C . ALA A 1 239 ? -4.765 11.455 -20.008 1.00 93.88 239 ALA A C 1
ATOM 1793 O O . ALA A 1 239 ? -5.805 11.741 -19.421 1.00 93.88 239 ALA A O 1
ATOM 1794 N N . MET A 1 240 ? -4.014 10.409 -19.640 1.00 95.00 240 MET A N 1
ATOM 1795 C CA . MET A 1 240 ? -4.318 9.617 -18.440 1.00 95.00 240 MET A CA 1
ATOM 1796 C C . MET A 1 240 ? -4.101 10.444 -17.167 1.00 95.00 240 MET A C 1
ATOM 1798 O O . MET A 1 240 ? -4.984 10.534 -16.319 1.00 95.00 240 MET A O 1
ATOM 1802 N N . LEU A 1 241 ? -2.939 11.088 -17.033 1.00 92.62 241 LEU A N 1
ATOM 1803 C CA . LEU A 1 241 ? -2.570 11.824 -15.822 1.00 92.62 241 LEU A CA 1
ATOM 1804 C C . LEU A 1 241 ? -3.482 13.028 -15.546 1.00 92.62 241 LEU A C 1
ATOM 1806 O O . LEU A 1 241 ? -3.769 13.310 -14.386 1.00 92.62 241 LEU A O 1
ATOM 1810 N N . SER A 1 242 ? -3.978 13.712 -16.581 1.00 90.25 242 SER A N 1
ATOM 1811 C CA . SER A 1 242 ? -4.909 14.840 -16.425 1.00 90.25 242 SER A CA 1
ATOM 1812 C C . SER A 1 242 ? -6.304 14.427 -15.940 1.00 90.25 242 SER A C 1
ATOM 1814 O O . SER A 1 242 ? -7.045 15.258 -15.410 1.00 90.25 242 SER A O 1
ATOM 1816 N N . ARG A 1 243 ? -6.661 13.146 -16.087 1.00 89.25 243 ARG A N 1
ATOM 1817 C CA . ARG A 1 243 ? -7.941 12.591 -15.627 1.00 89.25 243 ARG A CA 1
ATOM 1818 C C . ARG A 1 243 ? -7.902 12.073 -14.192 1.00 89.25 243 ARG A C 1
ATOM 1820 O O . ARG A 1 243 ? -8.953 11.925 -13.569 1.00 89.25 243 ARG A O 1
ATOM 1827 N N . VAL A 1 244 ? -6.713 11.824 -13.639 1.00 87.38 244 VAL A N 1
ATOM 1828 C CA . VAL A 1 244 ? -6.595 11.316 -12.267 1.00 87.38 244 VAL A CA 1
ATOM 1829 C C . VAL A 1 244 ? -7.112 12.383 -11.303 1.00 87.38 244 VAL A C 1
ATOM 1831 O O . VAL A 1 244 ? -6.572 13.485 -11.228 1.00 87.38 244 VAL A O 1
ATOM 1834 N N . GLY A 1 245 ? -8.157 12.050 -10.545 1.00 77.56 245 GLY A N 1
ATOM 1835 C CA . GLY A 1 245 ? -8.773 12.934 -9.555 1.00 77.56 245 GLY A CA 1
ATOM 1836 C C . GLY A 1 245 ? -9.683 14.032 -10.115 1.00 77.56 245 GLY A C 1
ATOM 1837 O O . GLY A 1 245 ? -10.126 14.864 -9.327 1.00 77.56 245 GLY A O 1
ATOM 1838 N N . THR A 1 246 ? -9.966 14.056 -11.423 1.00 73.31 246 THR A N 1
ATOM 1839 C CA . THR A 1 246 ? -10.876 15.047 -12.039 1.00 73.31 246 THR A CA 1
ATOM 1840 C C . THR A 1 246 ? -12.223 14.455 -12.439 1.00 73.31 246 THR A C 1
ATOM 1842 O O . THR A 1 246 ? -13.225 15.168 -12.454 1.00 73.31 246 THR A O 1
ATOM 1845 N N . VAL A 1 247 ? -12.279 13.152 -12.714 1.00 58.31 247 VAL A N 1
ATOM 1846 C CA . VAL A 1 247 ? -13.512 12.475 -13.108 1.00 58.31 247 VAL A CA 1
ATOM 1847 C C . VAL A 1 247 ? -14.157 11.871 -11.854 1.00 58.31 247 VAL A C 1
ATOM 1849 O O . VAL A 1 247 ? -13.558 11.078 -11.130 1.00 58.31 247 VAL A O 1
ATOM 1852 N N . ASP A 1 248 ? -15.347 12.380 -11.535 1.00 57.28 248 ASP A N 1
ATOM 1853 C CA . ASP A 1 248 ? -16.397 11.764 -10.715 1.00 57.28 248 ASP A CA 1
ATOM 1854 C C . ASP A 1 248 ? -16.073 11.167 -9.326 1.00 57.28 248 ASP A C 1
ATOM 1856 O O . ASP A 1 248 ? -16.773 10.256 -8.906 1.00 57.28 248 ASP A O 1
ATOM 1860 N N . ASN A 1 249 ? -15.100 11.655 -8.541 1.00 56.53 249 ASN A N 1
ATOM 1861 C CA . ASN A 1 249 ? -14.757 11.127 -7.192 1.00 56.53 249 ASN A CA 1
ATOM 1862 C C . ASN A 1 249 ? -14.471 9.604 -7.123 1.00 56.53 249 ASN A C 1
ATOM 1864 O O . ASN A 1 249 ? -14.143 9.100 -6.044 1.00 56.53 249 ASN A O 1
ATOM 1868 N N . ARG A 1 250 ? -14.596 8.864 -8.230 1.00 54.91 250 ARG A N 1
ATOM 1869 C CA . ARG A 1 250 ? -14.385 7.422 -8.355 1.00 54.91 250 ARG A CA 1
ATOM 1870 C C . ARG A 1 250 ? -13.099 7.139 -9.120 1.00 54.91 250 ARG A C 1
ATOM 1872 O O . ARG A 1 250 ? -12.479 6.118 -8.849 1.00 54.91 250 ARG A O 1
ATOM 1879 N N . GLN A 1 251 ? -12.637 8.061 -9.968 1.00 69.06 251 GLN A N 1
ATOM 1880 C CA . GLN A 1 251 ? -11.375 7.937 -10.701 1.00 69.06 251 GLN A CA 1
ATOM 1881 C C . GLN A 1 251 ? -10.202 8.596 -9.965 1.00 69.06 251 GLN A C 1
ATOM 1883 O O . GLN A 1 251 ? -9.584 9.556 -10.429 1.00 69.06 251 GLN A O 1
ATOM 1888 N N . ASN A 1 252 ? -9.894 8.084 -8.772 1.00 77.50 252 ASN A N 1
ATOM 1889 C CA . ASN A 1 252 ? -8.848 8.653 -7.911 1.00 77.50 252 ASN A CA 1
ATOM 1890 C C . ASN A 1 252 ? -7.457 8.054 -8.159 1.00 77.50 252 ASN A C 1
ATOM 1892 O O . ASN A 1 252 ? -6.473 8.528 -7.582 1.00 77.50 252 ASN A O 1
ATOM 1896 N N . THR A 1 253 ? -7.359 7.003 -8.973 1.00 86.44 253 THR A N 1
ATOM 1897 C CA . THR A 1 253 ? -6.098 6.340 -9.310 1.00 86.44 253 THR A CA 1
ATOM 1898 C C . THR A 1 253 ? -5.894 6.259 -10.819 1.00 86.44 253 THR A C 1
ATOM 1900 O O . THR A 1 253 ? -6.846 6.326 -11.593 1.00 86.44 253 THR A O 1
ATOM 1903 N N . LEU A 1 254 ? -4.638 6.093 -11.250 1.00 90.12 254 LEU A N 1
ATOM 1904 C CA . LEU A 1 254 ? -4.319 5.892 -12.668 1.00 90.12 254 LEU A CA 1
ATOM 1905 C C . LEU A 1 254 ? -5.048 4.678 -13.241 1.00 90.12 254 LEU A C 1
ATOM 1907 O O . LEU A 1 254 ? -5.503 4.707 -14.377 1.00 90.12 254 LEU A O 1
ATOM 1911 N N . ASN A 1 255 ? -5.175 3.624 -12.434 1.00 91.62 255 ASN A N 1
ATOM 1912 C CA . ASN A 1 255 ? -5.886 2.419 -12.819 1.00 91.62 255 ASN A CA 1
ATOM 1913 C C . ASN A 1 255 ? -7.373 2.700 -13.054 1.00 91.62 255 ASN A C 1
ATOM 1915 O O . ASN A 1 255 ? -7.905 2.291 -14.078 1.00 91.62 255 ASN A O 1
ATOM 1919 N N . ASP A 1 256 ? -8.017 3.464 -12.171 1.00 89.25 256 ASP A N 1
ATOM 1920 C CA . ASP A 1 256 ? -9.426 3.832 -12.353 1.00 89.25 256 ASP A CA 1
ATOM 1921 C C . ASP A 1 256 ? -9.637 4.646 -13.635 1.00 89.25 256 ASP A C 1
ATOM 1923 O O . ASP A 1 256 ? -10.631 4.449 -14.320 1.00 89.25 256 ASP A O 1
ATOM 1927 N N . VAL A 1 257 ? -8.690 5.526 -13.983 1.00 92.12 257 VAL A N 1
ATOM 1928 C CA . VAL A 1 257 ? -8.726 6.300 -15.233 1.00 92.12 257 VAL A CA 1
ATOM 1929 C C . VAL A 1 257 ? -8.561 5.408 -16.463 1.00 92.12 257 VAL A C 1
ATOM 1931 O O . VAL A 1 257 ? -9.278 5.580 -17.444 1.00 92.12 257 VAL A O 1
ATOM 1934 N N . MET A 1 258 ? -7.615 4.464 -16.439 1.00 94.44 258 MET A N 1
ATOM 1935 C CA . MET A 1 258 ? -7.369 3.567 -17.574 1.00 94.44 258 MET A CA 1
ATOM 1936 C C . MET A 1 258 ? -8.573 2.666 -17.853 1.00 94.44 258 MET A C 1
ATOM 1938 O O . MET A 1 258 ? -8.963 2.509 -19.005 1.00 94.44 258 MET A O 1
ATOM 1942 N N . PHE A 1 259 ? -9.181 2.119 -16.799 1.00 93.50 259 PHE A N 1
ATOM 1943 C CA . PHE A 1 259 ? -10.324 1.207 -16.886 1.00 93.50 259 PHE A CA 1
ATOM 1944 C C . PHE A 1 259 ? -11.680 1.917 -16.778 1.00 93.50 259 PHE A C 1
ATOM 1946 O O . PHE A 1 259 ? -12.717 1.268 -16.638 1.00 93.50 259 PHE A O 1
ATOM 1953 N N . ALA A 1 260 ? -11.694 3.248 -16.836 1.00 91.31 260 ALA A N 1
ATOM 1954 C CA . ALA A 1 260 ? -12.923 4.016 -16.831 1.00 91.31 260 ALA A CA 1
ATOM 1955 C C . ALA A 1 260 ? -13.767 3.676 -18.061 1.00 91.31 260 ALA A C 1
ATOM 1957 O O . ALA A 1 260 ? -13.271 3.703 -19.190 1.00 91.31 260 ALA A O 1
ATOM 1958 N N . LEU A 1 261 ? -15.055 3.427 -17.835 1.00 92.31 261 LEU A N 1
ATOM 1959 C CA . LEU A 1 261 ? -16.036 3.271 -18.899 1.00 92.31 261 LEU A CA 1
ATOM 1960 C C . LEU A 1 261 ? -16.694 4.621 -19.214 1.00 92.31 261 LEU A C 1
ATOM 1962 O O . LEU A 1 261 ? -16.881 5.464 -18.332 1.00 92.31 261 LEU A O 1
ATOM 1966 N N . ASP A 1 262 ? -17.024 4.843 -20.480 1.00 88.38 262 ASP A N 1
ATOM 1967 C CA . ASP A 1 262 ? -17.870 5.946 -20.921 1.00 88.38 262 ASP A CA 1
ATOM 1968 C C . ASP A 1 262 ? -19.363 5.645 -20.669 1.00 88.38 262 ASP A C 1
ATOM 1970 O O . ASP A 1 262 ? -19.741 4.594 -20.145 1.00 88.38 262 ASP A O 1
ATOM 1974 N N . ALA A 1 263 ? -20.241 6.577 -21.050 1.00 89.25 263 ALA A N 1
ATOM 1975 C CA . ALA A 1 263 ? -21.690 6.419 -20.890 1.00 89.25 263 ALA A CA 1
ATOM 1976 C C . ALA A 1 263 ? -22.282 5.241 -21.690 1.00 89.25 263 ALA A C 1
ATOM 1978 O O . ALA A 1 263 ? -23.395 4.807 -21.398 1.00 89.25 263 ALA A O 1
ATOM 1979 N N . ASN A 1 264 ? -21.551 4.729 -22.680 1.00 92.81 264 ASN A N 1
ATOM 1980 C CA . ASN A 1 264 ? -21.945 3.598 -23.511 1.00 92.81 264 ASN A CA 1
ATOM 1981 C C . ASN A 1 264 ? -21.333 2.275 -23.019 1.00 92.81 264 ASN A C 1
ATOM 1983 O O . ASN A 1 264 ? -21.581 1.236 -23.626 1.00 92.81 264 ASN A O 1
ATOM 1987 N N . GLY A 1 265 ? -20.552 2.297 -21.934 1.00 92.88 265 GLY A N 1
ATOM 1988 C CA . GLY A 1 265 ? -19.880 1.117 -21.399 1.00 92.88 265 GLY A CA 1
ATOM 1989 C C . GLY A 1 265 ? -18.579 0.748 -22.117 1.00 92.88 265 GLY A C 1
ATOM 1990 O O . GLY A 1 265 ? -18.099 -0.363 -21.914 1.00 92.88 265 GLY A O 1
ATOM 1991 N N . ASN A 1 266 ? -18.001 1.639 -22.929 1.00 93.69 266 ASN A N 1
ATOM 1992 C CA . ASN A 1 266 ? -16.712 1.407 -23.592 1.00 93.69 266 ASN A CA 1
ATOM 1993 C C . ASN A 1 266 ? -15.561 1.980 -22.763 1.00 93.69 266 ASN A C 1
ATOM 1995 O O . ASN A 1 266 ? -15.719 3.038 -22.151 1.00 93.69 266 ASN A O 1
ATOM 1999 N N . HIS A 1 267 ? -14.381 1.354 -22.791 1.00 93.69 267 HIS A N 1
ATOM 2000 C CA . HIS A 1 267 ? -13.210 1.934 -22.139 1.00 93.69 267 HIS A CA 1
ATOM 2001 C C . HIS A 1 267 ? -12.811 3.263 -22.786 1.00 93.69 267 HIS A C 1
ATOM 2003 O O . HIS A 1 267 ? -12.767 3.418 -24.009 1.00 93.69 267 HIS A O 1
ATOM 2009 N N . GLN A 1 268 ? -12.469 4.237 -21.944 1.00 91.88 268 GLN A N 1
ATOM 2010 C CA . GLN A 1 268 ? -12.021 5.553 -22.394 1.00 91.88 268 GLN A CA 1
ATOM 2011 C C . GLN A 1 268 ? -10.685 5.507 -23.154 1.00 91.88 268 GLN A C 1
ATOM 2013 O O . GLN A 1 268 ? -10.419 6.397 -23.962 1.00 91.88 268 GLN A O 1
ATOM 2018 N N . PHE A 1 269 ? -9.867 4.484 -22.895 1.00 95.56 269 PHE A N 1
ATOM 2019 C CA . PHE A 1 269 ? -8.652 4.166 -23.641 1.00 95.56 269 PHE A CA 1
ATOM 2020 C C . PHE A 1 269 ? -8.861 2.835 -24.362 1.00 95.56 269 PHE A C 1
ATOM 2022 O O . PHE A 1 269 ? -8.943 1.784 -23.724 1.00 95.56 269 PHE A O 1
ATOM 2029 N N . GLN A 1 270 ? -8.946 2.878 -25.691 1.00 95.69 270 GLN A N 1
ATOM 2030 C CA . GLN A 1 270 ? -9.246 1.707 -26.524 1.00 95.69 270 GLN A CA 1
ATOM 2031 C C . GLN A 1 270 ? -8.125 0.663 -26.472 1.00 95.69 270 GLN A C 1
ATOM 2033 O O . GLN A 1 270 ? -8.347 -0.525 -26.694 1.00 95.69 270 GLN A O 1
ATOM 2038 N N . GLY A 1 271 ? -6.916 1.092 -26.110 1.00 94.06 271 GLY A N 1
ATOM 2039 C CA . GLY A 1 271 ? -5.774 0.239 -25.851 1.00 94.06 271 GLY A CA 1
ATOM 2040 C C . GLY A 1 271 ? -6.044 -0.808 -24.775 1.00 94.06 271 GLY A C 1
ATOM 2041 O O . GLY A 1 271 ? -5.414 -1.852 -24.834 1.00 94.06 271 GLY A O 1
ATOM 2042 N N . VAL A 1 272 ? -6.982 -0.594 -23.844 1.00 96.38 272 VAL A N 1
ATOM 2043 C CA . VAL A 1 272 ? -7.369 -1.603 -22.838 1.00 96.38 272 VAL A CA 1
ATOM 2044 C C . VAL A 1 272 ? -8.057 -2.815 -23.474 1.00 96.38 272 VAL A C 1
ATOM 2046 O O . VAL A 1 272 ? -7.800 -3.947 -23.067 1.00 96.38 272 VAL A O 1
ATOM 2049 N N . ASP A 1 273 ? -8.876 -2.590 -24.502 1.00 95.75 273 ASP A N 1
ATOM 2050 C CA . ASP A 1 273 ? -9.617 -3.641 -25.214 1.00 95.75 273 ASP A CA 1
ATOM 2051 C C . ASP A 1 273 ? -8.790 -4.294 -26.333 1.00 95.75 273 ASP A C 1
ATOM 2053 O O . ASP A 1 273 ? -9.172 -5.312 -26.915 1.00 95.75 273 ASP A O 1
ATOM 2057 N N . HIS A 1 274 ? -7.628 -3.723 -26.651 1.00 96.31 274 HIS A N 1
ATOM 2058 C CA . HIS A 1 274 ? -6.788 -4.198 -27.737 1.00 96.31 274 HIS A CA 1
ATOM 2059 C C . HIS A 1 274 ? -6.002 -5.466 -27.326 1.00 96.31 274 HIS A C 1
ATOM 2061 O O . HIS A 1 274 ? -5.379 -5.482 -26.262 1.00 96.31 274 HIS A O 1
ATOM 2067 N N . PRO A 1 275 ? -5.877 -6.504 -28.183 1.00 96.19 275 PRO A N 1
ATOM 2068 C CA . PRO A 1 275 ? -5.169 -7.754 -27.848 1.00 96.19 275 PRO A CA 1
ATOM 2069 C C . PRO A 1 275 ? -3.710 -7.580 -27.389 1.00 96.19 275 PRO A C 1
ATOM 2071 O O . PRO A 1 275 ? -3.171 -8.391 -26.641 1.00 96.19 275 PRO A O 1
ATOM 2074 N N . ARG A 1 276 ? -3.058 -6.495 -27.821 1.00 94.62 276 ARG A N 1
ATOM 2075 C CA . ARG A 1 276 ? -1.703 -6.115 -27.372 1.00 94.62 276 ARG A CA 1
ATOM 2076 C C . ARG A 1 276 ? -1.621 -5.789 -25.881 1.00 94.62 276 ARG A C 1
ATOM 2078 O O . ARG A 1 276 ? -0.545 -5.925 -25.306 1.00 94.62 276 ARG A O 1
ATOM 2085 N N . PHE A 1 277 ? -2.717 -5.376 -25.248 1.00 95.75 277 PHE A N 1
ATOM 2086 C CA . PHE A 1 277 ? -2.739 -5.040 -23.827 1.00 95.75 277 PHE A CA 1
ATOM 2087 C C . PHE A 1 277 ? -2.352 -6.230 -22.952 1.00 95.75 277 PHE A C 1
ATOM 2089 O O . PHE A 1 277 ? -1.556 -6.090 -22.024 1.00 95.75 277 PHE A O 1
ATOM 2096 N N . THR A 1 278 ? -2.870 -7.414 -23.279 1.00 94.88 278 THR A N 1
ATOM 2097 C CA . THR A 1 278 ? -2.648 -8.659 -22.532 1.00 94.88 278 THR A CA 1
ATOM 2098 C C . THR A 1 278 ? -1.467 -9.472 -23.054 1.00 94.88 278 THR A C 1
ATOM 2100 O O . THR A 1 278 ? -1.116 -10.487 -22.453 1.00 94.88 278 THR A O 1
ATOM 2103 N N . GLN A 1 279 ? -0.806 -9.022 -24.126 1.00 94.81 279 GLN A N 1
ATOM 2104 C CA . GLN A 1 279 ? 0.345 -9.715 -24.694 1.00 94.81 279 GLN A CA 1
ATOM 2105 C C . GLN A 1 279 ? 1.472 -9.849 -23.646 1.00 94.81 279 GLN A C 1
ATOM 2107 O O . GLN A 1 279 ? 1.884 -8.847 -23.037 1.00 94.81 279 GLN A O 1
ATOM 2112 N N . PRO A 1 280 ? 1.992 -11.067 -23.407 1.00 95.31 280 PRO A N 1
ATOM 2113 C CA . PRO A 1 280 ? 3.145 -11.270 -22.539 1.00 95.31 280 PRO A CA 1
ATOM 2114 C C . PRO A 1 280 ? 4.400 -10.615 -23.130 1.00 95.31 280 PRO A C 1
ATOM 2116 O O . PRO A 1 280 ? 4.709 -10.780 -24.311 1.00 95.31 280 PRO A O 1
ATOM 2119 N N . VAL A 1 281 ? 5.137 -9.856 -22.314 1.00 93.44 281 VAL A N 1
ATOM 2120 C CA . VAL A 1 281 ? 6.322 -9.098 -22.7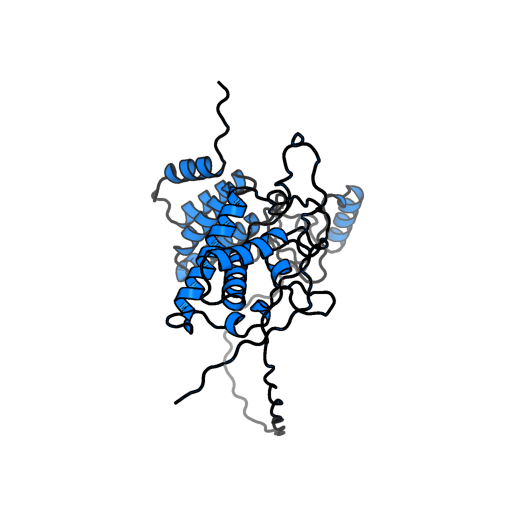69 1.00 93.44 281 VAL A CA 1
ATOM 2121 C C . VAL A 1 281 ? 7.425 -10.035 -23.271 1.00 93.44 281 VAL A C 1
ATOM 2123 O O . VAL A 1 281 ? 8.118 -9.737 -24.238 1.00 93.44 281 VAL A O 1
ATOM 2126 N N . ASP A 1 282 ? 7.554 -11.210 -22.662 1.00 94.75 282 ASP A N 1
ATOM 2127 C CA . ASP A 1 282 ? 8.488 -12.264 -23.057 1.00 94.75 282 ASP A CA 1
ATOM 2128 C C . ASP A 1 282 ? 8.152 -12.902 -24.414 1.00 94.75 282 ASP A C 1
ATOM 2130 O O . ASP A 1 282 ? 9.005 -13.587 -24.981 1.00 94.75 282 ASP A O 1
ATOM 2134 N N . GLN A 1 283 ? 6.966 -12.638 -24.972 1.00 95.81 283 GLN A N 1
ATOM 2135 C CA . GLN A 1 283 ? 6.563 -13.037 -26.324 1.00 95.81 283 GLN A CA 1
ATOM 2136 C C . GLN A 1 283 ? 6.724 -11.912 -27.358 1.00 95.81 283 GLN A C 1
ATOM 2138 O O . GLN A 1 283 ? 6.679 -12.181 -28.558 1.00 95.81 283 GLN A O 1
ATOM 2143 N N . MET A 1 284 ? 6.959 -10.668 -26.931 1.00 96.31 284 MET A N 1
ATOM 2144 C CA . MET A 1 284 ? 7.209 -9.546 -27.842 1.00 96.31 284 MET A CA 1
ATOM 2145 C C . MET A 1 284 ? 8.590 -9.685 -28.493 1.00 96.31 284 MET A C 1
ATOM 2147 O O . MET A 1 284 ? 9.568 -10.087 -27.854 1.00 96.31 284 MET A O 1
ATOM 2151 N N . ARG A 1 285 ? 8.693 -9.373 -29.787 1.00 96.25 285 ARG A N 1
ATOM 2152 C CA . ARG A 1 285 ? 9.940 -9.489 -30.561 1.00 96.25 285 ARG A CA 1
ATOM 2153 C C . ARG A 1 285 ? 10.096 -8.307 -31.509 1.00 96.25 285 ARG A C 1
ATOM 2155 O O . ARG A 1 285 ? 9.111 -7.777 -32.013 1.00 96.25 285 ARG A O 1
ATOM 2162 N N . GLY A 1 286 ? 11.348 -7.937 -31.779 1.00 95.81 286 GLY A N 1
ATOM 2163 C CA . GLY A 1 286 ? 11.690 -6.897 -32.749 1.00 95.81 286 GLY A CA 1
ATOM 2164 C C . GLY A 1 286 ? 10.960 -5.574 -32.464 1.00 95.81 286 GLY A C 1
ATOM 2165 O O . GLY A 1 286 ? 10.959 -5.145 -31.309 1.00 95.81 286 GLY A O 1
ATOM 2166 N N . PRO A 1 287 ? 10.294 -4.967 -33.466 1.00 95.75 287 PRO A N 1
ATOM 2167 C CA . PRO A 1 287 ? 9.647 -3.661 -33.317 1.00 95.75 287 PRO A CA 1
ATOM 2168 C C . PRO A 1 287 ? 8.627 -3.575 -32.174 1.00 95.75 287 PRO A C 1
ATOM 2170 O O . PRO A 1 287 ? 8.479 -2.514 -31.574 1.00 95.75 287 PRO A O 1
ATOM 2173 N N . ASP A 1 288 ? 7.941 -4.676 -31.846 1.00 94.94 288 ASP A N 1
ATOM 2174 C CA . ASP A 1 288 ? 6.971 -4.699 -30.746 1.00 94.94 288 ASP A CA 1
ATOM 2175 C C . ASP A 1 288 ? 7.650 -4.580 -29.376 1.00 94.94 288 ASP A C 1
ATOM 2177 O O . ASP A 1 288 ? 7.161 -3.861 -28.507 1.00 94.94 288 ASP A O 1
ATOM 2181 N N . LEU A 1 289 ? 8.801 -5.237 -29.189 1.00 96.75 289 LEU A N 1
ATOM 2182 C CA . LEU A 1 289 ? 9.562 -5.155 -27.940 1.00 96.75 289 LEU A CA 1
ATOM 2183 C C . LEU A 1 289 ? 10.199 -3.769 -27.767 1.00 96.75 289 LEU A C 1
ATOM 2185 O O . LEU A 1 289 ? 10.188 -3.224 -26.664 1.00 96.75 289 LEU A O 1
ATOM 2189 N N . ASP A 1 290 ? 10.713 -3.186 -28.851 1.00 96.81 290 ASP A N 1
ATOM 2190 C CA . ASP A 1 290 ? 11.269 -1.828 -28.838 1.00 96.81 290 ASP A CA 1
ATOM 2191 C C . ASP A 1 290 ? 10.188 -0.808 -28.465 1.00 96.81 290 ASP A C 1
ATOM 2193 O O . ASP A 1 290 ? 10.359 0.016 -27.567 1.00 96.81 290 ASP A O 1
ATOM 2197 N N . SER A 1 291 ? 9.015 -0.943 -29.079 1.00 96.88 291 SER A N 1
ATOM 2198 C CA . SER A 1 291 ? 7.859 -0.106 -28.798 1.00 96.88 291 SER A CA 1
ATOM 2199 C C . SER A 1 291 ? 7.333 -0.252 -27.371 1.00 96.88 291 SER A C 1
ATOM 2201 O O . SER A 1 291 ? 6.977 0.754 -26.748 1.00 96.88 291 SER A O 1
ATOM 2203 N N . TRP A 1 292 ? 7.319 -1.472 -26.827 1.00 97.38 292 TRP A N 1
ATOM 2204 C CA . TRP A 1 292 ? 7.024 -1.720 -25.417 1.00 97.38 292 TRP A CA 1
ATOM 2205 C C . TRP A 1 292 ? 8.020 -1.007 -24.495 1.00 97.38 292 TRP A C 1
ATOM 2207 O O . TRP A 1 292 ? 7.602 -0.321 -23.561 1.00 97.38 292 TRP A O 1
ATOM 2217 N N . ASN A 1 293 ? 9.323 -1.115 -24.769 1.00 97.06 293 ASN A N 1
ATOM 2218 C CA . ASN A 1 293 ? 10.362 -0.462 -23.971 1.00 97.06 293 ASN A CA 1
ATOM 2219 C C . ASN A 1 293 ? 10.222 1.067 -23.998 1.00 97.06 293 ASN A C 1
ATOM 2221 O O . ASN A 1 293 ? 10.333 1.711 -22.953 1.00 97.06 293 ASN A O 1
ATOM 2225 N N . ASP A 1 294 ? 9.897 1.639 -25.158 1.00 97.69 294 ASP A N 1
ATOM 2226 C CA . ASP A 1 294 ? 9.598 3.065 -25.296 1.00 97.69 294 ASP A CA 1
ATOM 2227 C C . ASP A 1 294 ? 8.368 3.474 -24.477 1.00 97.69 294 ASP A C 1
ATOM 2229 O O . ASP A 1 294 ? 8.398 4.483 -23.770 1.00 97.69 294 ASP A O 1
ATOM 2233 N N . SER A 1 295 ? 7.292 2.680 -24.512 1.00 97.56 295 SER A N 1
ATOM 2234 C CA . SER A 1 295 ? 6.088 2.930 -23.709 1.00 97.56 295 SER A CA 1
ATOM 2235 C C . SER A 1 295 ? 6.370 2.840 -22.206 1.00 97.56 295 SER A C 1
ATOM 2237 O O . SER A 1 295 ? 5.911 3.691 -21.444 1.00 97.56 295 SER A O 1
ATOM 2239 N N . LEU A 1 296 ? 7.164 1.854 -21.774 1.00 97.31 296 LEU A N 1
ATOM 2240 C CA . LEU A 1 296 ? 7.574 1.691 -20.378 1.00 97.31 296 LEU A CA 1
ATOM 2241 C C . LEU A 1 296 ? 8.443 2.857 -19.905 1.00 97.31 296 LEU A C 1
ATOM 2243 O O . LEU A 1 296 ? 8.251 3.357 -18.793 1.00 97.31 296 LEU A O 1
ATOM 2247 N N . LYS A 1 297 ? 9.363 3.322 -20.754 1.00 95.44 297 LYS A N 1
ATOM 2248 C CA . LYS A 1 297 ? 10.183 4.502 -20.487 1.00 95.44 297 LYS A CA 1
ATOM 2249 C C . LYS A 1 297 ? 9.316 5.752 -20.349 1.00 95.44 297 LYS A C 1
ATOM 2251 O O . LYS A 1 297 ? 9.467 6.475 -19.371 1.00 95.44 297 LYS A O 1
ATOM 2256 N N . VAL A 1 298 ? 8.383 5.987 -21.276 1.00 96.69 298 VAL A N 1
ATOM 2257 C CA . VAL A 1 298 ? 7.459 7.134 -21.220 1.00 96.69 298 VAL A CA 1
ATOM 2258 C C . VAL A 1 298 ? 6.616 7.099 -19.948 1.00 96.69 298 VAL A C 1
ATOM 2260 O O . VAL A 1 298 ? 6.556 8.109 -19.252 1.00 96.69 298 VAL A O 1
ATOM 2263 N N . ALA A 1 299 ? 6.020 5.950 -19.614 1.00 96.38 299 ALA A N 1
ATOM 2264 C CA . ALA A 1 299 ? 5.240 5.784 -18.390 1.00 96.38 299 ALA A CA 1
ATOM 2265 C C . ALA A 1 299 ? 6.084 6.078 -17.142 1.00 96.38 299 ALA A C 1
ATOM 2267 O O . ALA A 1 299 ? 5.685 6.882 -16.305 1.00 96.38 299 ALA A O 1
ATOM 2268 N N . THR A 1 300 ? 7.273 5.479 -17.043 1.00 94.38 300 THR A N 1
ATOM 2269 C CA . THR A 1 300 ? 8.170 5.639 -15.889 1.00 94.38 300 THR A CA 1
ATOM 2270 C C . THR A 1 300 ? 8.635 7.085 -15.733 1.00 94.38 300 THR A C 1
ATOM 2272 O O . THR A 1 300 ? 8.503 7.663 -14.654 1.00 94.38 300 THR A O 1
ATOM 2275 N N . ASP A 1 301 ? 9.151 7.690 -16.803 1.00 93.88 301 ASP A N 1
ATOM 2276 C CA . ASP A 1 301 ? 9.701 9.044 -16.767 1.00 93.88 301 ASP A CA 1
ATOM 2277 C C . ASP A 1 301 ? 8.601 10.082 -16.532 1.00 93.88 301 ASP A C 1
ATOM 2279 O O . ASP A 1 301 ? 8.756 10.955 -15.682 1.00 93.88 301 ASP A O 1
ATOM 2283 N N . GLY A 1 302 ? 7.469 9.968 -17.232 1.00 92.69 302 GLY A N 1
ATOM 2284 C CA . GLY A 1 302 ? 6.368 10.922 -17.106 1.00 92.69 302 GLY A CA 1
ATOM 2285 C C . GLY A 1 302 ? 5.673 10.858 -15.746 1.00 92.69 302 GLY A C 1
ATOM 2286 O O . GLY A 1 302 ? 5.317 11.897 -15.192 1.00 92.69 302 GLY A O 1
ATOM 2287 N N . ILE A 1 303 ? 5.537 9.664 -15.160 1.00 91.38 303 ILE A N 1
ATOM 2288 C CA . ILE A 1 303 ? 5.013 9.505 -13.798 1.00 91.38 303 ILE A CA 1
ATOM 2289 C C . ILE A 1 303 ? 5.997 10.064 -12.764 1.00 91.38 303 ILE A C 1
ATOM 2291 O O . ILE A 1 303 ? 5.585 10.770 -11.843 1.00 91.38 303 ILE A O 1
ATOM 2295 N N . ASN A 1 304 ? 7.297 9.798 -12.914 1.00 85.94 304 ASN A N 1
ATOM 2296 C CA . ASN A 1 304 ? 8.309 10.366 -12.024 1.00 85.94 304 ASN A CA 1
ATOM 2297 C C . ASN A 1 304 ? 8.344 11.897 -12.109 1.00 85.94 304 ASN A C 1
ATOM 2299 O O . ASN A 1 304 ? 8.430 12.556 -11.073 1.00 85.94 304 ASN A O 1
ATOM 2303 N N . ASP A 1 305 ? 8.222 12.462 -13.311 1.00 87.44 305 ASP A N 1
ATOM 2304 C CA . ASP A 1 305 ? 8.124 13.907 -13.514 1.00 87.44 305 ASP A CA 1
ATOM 2305 C C . ASP A 1 305 ? 6.866 14.486 -12.845 1.00 87.44 305 ASP A C 1
ATOM 2307 O O . ASP A 1 305 ? 6.956 15.468 -12.107 1.00 87.44 305 ASP A O 1
ATOM 2311 N N . ALA A 1 306 ? 5.712 13.824 -12.998 1.00 84.94 306 ALA A N 1
ATOM 2312 C CA . ALA A 1 306 ? 4.464 14.203 -12.332 1.00 84.94 306 ALA A CA 1
ATOM 2313 C C . ALA A 1 306 ? 4.618 14.274 -10.803 1.00 84.94 306 ALA A C 1
ATOM 2315 O O . ALA A 1 306 ? 4.198 15.250 -10.175 1.00 84.94 306 ALA A O 1
ATOM 2316 N N . ILE A 1 307 ? 5.266 13.258 -10.217 1.00 80.56 307 ILE A N 1
ATOM 2317 C CA . ILE A 1 307 ? 5.554 13.179 -8.780 1.00 80.56 307 ILE A CA 1
ATOM 2318 C C . ILE A 1 307 ? 6.495 14.312 -8.352 1.00 80.56 307 ILE A C 1
ATOM 2320 O O . ILE A 1 307 ? 6.227 14.989 -7.360 1.00 80.56 307 ILE A O 1
ATOM 2324 N N . GLN A 1 308 ? 7.599 14.522 -9.075 1.00 76.31 308 GLN A N 1
ATOM 2325 C CA . GLN A 1 308 ? 8.622 15.509 -8.710 1.00 76.31 308 GLN A CA 1
ATOM 2326 C C . GLN A 1 308 ? 8.111 16.945 -8.804 1.00 76.31 308 GLN A C 1
ATOM 2328 O O . GLN A 1 308 ? 8.411 17.771 -7.943 1.00 76.31 308 GLN A O 1
ATOM 2333 N N . ASN A 1 309 ? 7.323 17.236 -9.834 1.00 79.88 309 ASN A N 1
ATOM 2334 C CA . ASN A 1 309 ? 6.846 18.581 -10.111 1.00 79.88 309 ASN A CA 1
ATOM 2335 C C . ASN A 1 309 ? 5.529 18.912 -9.386 1.00 79.88 309 ASN A C 1
ATOM 2337 O O . ASN A 1 309 ? 5.004 20.013 -9.576 1.00 79.88 309 ASN A O 1
ATOM 2341 N N . GLY A 1 310 ? 4.992 17.982 -8.578 1.00 66.94 310 GLY A N 1
ATOM 2342 C CA . GLY A 1 310 ? 3.720 18.142 -7.866 1.00 66.94 310 GLY A CA 1
ATOM 2343 C C . GLY A 1 310 ? 2.574 18.523 -8.803 1.00 66.94 310 GLY A C 1
ATOM 2344 O O . GLY A 1 310 ? 1.678 19.271 -8.412 1.00 66.94 310 GLY A O 1
ATOM 2345 N N . VAL A 1 311 ? 2.658 18.099 -10.069 1.00 56.34 311 VAL A N 1
ATOM 2346 C CA . VAL A 1 311 ? 1.780 18.600 -11.124 1.00 56.34 311 VAL A CA 1
ATOM 2347 C C . VAL A 1 311 ? 0.445 17.911 -10.968 1.00 56.34 311 VAL A C 1
ATOM 2349 O O . VAL A 1 311 ? 0.271 16.757 -11.352 1.00 56.34 311 VAL A O 1
ATOM 2352 N N . ASN A 1 312 ? -0.521 18.661 -10.454 1.00 53.72 312 ASN A N 1
ATOM 2353 C CA . ASN A 1 312 ? -1.905 18.428 -10.809 1.00 53.72 312 ASN A CA 1
ATOM 2354 C C . ASN A 1 312 ? -2.014 18.801 -12.295 1.00 53.72 312 ASN A C 1
ATOM 2356 O O . ASN A 1 312 ? -2.013 19.983 -12.641 1.00 53.72 312 ASN A O 1
ATOM 2360 N N . TYR A 1 313 ? -2.009 17.815 -13.198 1.00 52.16 313 TYR A N 1
ATOM 2361 C CA . TYR A 1 313 ? -2.024 18.054 -14.653 1.00 52.16 313 TYR A CA 1
ATOM 2362 C C . TYR A 1 313 ? -3.286 18.795 -15.140 1.00 52.16 313 TYR A C 1
ATOM 2364 O O . TYR A 1 313 ? -3.337 19.199 -16.299 1.00 52.16 313 TYR A O 1
ATOM 2372 N N . GLY A 1 314 ? -4.255 19.053 -14.253 1.00 43.38 314 GLY A N 1
ATOM 2373 C CA . GLY A 1 314 ? -5.371 19.970 -14.487 1.00 43.38 314 GLY A CA 1
ATOM 2374 C C . GLY A 1 314 ? -5.006 21.466 -14.508 1.00 43.38 314 GLY A C 1
ATOM 2375 O O . GLY A 1 314 ? -5.700 22.224 -15.176 1.00 43.38 314 GLY A O 1
ATOM 2376 N N . ASP A 1 315 ? -3.919 21.908 -13.857 1.00 38.69 315 ASP A N 1
ATOM 2377 C CA . ASP A 1 315 ? -3.660 23.351 -13.648 1.00 38.69 315 ASP A CA 1
ATOM 2378 C C . ASP A 1 315 ? -2.755 24.011 -14.706 1.00 38.69 315 ASP A C 1
ATOM 2380 O O . ASP A 1 315 ? -2.717 25.237 -14.805 1.00 38.69 315 ASP A O 1
ATOM 2384 N N . ARG A 1 316 ? -1.995 23.247 -15.506 1.00 37.09 316 ARG A N 1
ATOM 2385 C CA . ARG A 1 316 ? -0.923 23.826 -16.349 1.00 37.09 316 ARG A CA 1
ATOM 2386 C C . ARG A 1 316 ? -1.272 24.149 -17.801 1.00 37.09 316 ARG A C 1
ATOM 2388 O O . ARG A 1 316 ? -0.437 24.765 -18.453 1.00 37.09 316 ARG A O 1
ATOM 2395 N N . PHE A 1 317 ? -2.448 23.799 -18.324 1.00 41.84 317 PHE A N 1
ATOM 2396 C CA . PHE A 1 317 ? -2.678 23.905 -19.780 1.00 41.84 317 PHE A CA 1
ATOM 2397 C C . PHE A 1 317 ? -3.980 24.579 -20.222 1.00 41.84 317 PHE A C 1
ATOM 2399 O O . PHE A 1 317 ? -4.409 24.402 -21.357 1.00 41.84 317 PHE A O 1
ATOM 2406 N N . PHE A 1 318 ? -4.540 25.452 -19.383 1.00 40.38 318 PHE A N 1
ATOM 2407 C CA . PHE A 1 318 ? -5.634 26.346 -19.779 1.00 40.38 318 PHE A CA 1
ATOM 2408 C C . PHE A 1 318 ? -5.265 27.833 -19.756 1.00 40.38 318 PHE A C 1
ATOM 2410 O O . PHE A 1 318 ? -6.121 28.636 -19.439 1.00 40.38 318 PHE A O 1
ATOM 2417 N N . TYR A 1 319 ? -4.042 28.244 -20.116 1.00 32.69 319 TYR A N 1
ATOM 2418 C CA . TYR A 1 319 ? -3.783 29.652 -20.462 1.00 32.69 319 TYR A CA 1
ATOM 2419 C C . TYR A 1 319 ? -2.638 29.793 -21.472 1.00 32.69 319 TYR A C 1
ATOM 2421 O O . TYR A 1 319 ? -1.468 29.741 -21.109 1.00 32.69 319 TYR A O 1
ATOM 2429 N N . ASP A 1 320 ? -2.998 30.075 -22.723 1.00 32.28 320 ASP A N 1
ATOM 2430 C CA . ASP A 1 320 ? -2.347 31.152 -23.473 1.00 32.28 320 ASP A CA 1
ATOM 2431 C C . ASP A 1 320 ? -3.453 32.155 -23.842 1.00 32.28 320 ASP A C 1
ATOM 2433 O O . ASP A 1 320 ? -3.936 32.238 -24.969 1.00 32.28 320 ASP A O 1
ATOM 2437 N N . THR A 1 321 ? -3.988 32.842 -22.826 1.00 37.94 321 THR A N 1
ATOM 2438 C CA . THR A 1 321 ? -4.853 34.004 -23.062 1.00 37.94 321 THR A CA 1
ATOM 2439 C C . THR A 1 321 ? -3.997 35.132 -23.628 1.00 37.94 321 THR A C 1
ATOM 2441 O O . THR A 1 321 ? -2.975 35.467 -23.018 1.00 37.94 321 THR A O 1
ATOM 2444 N N . PRO A 1 322 ? -4.403 35.774 -24.735 1.00 36.34 322 PRO A N 1
ATOM 2445 C CA . PRO A 1 322 ? -3.664 36.897 -25.281 1.00 36.34 322 PRO A CA 1
ATOM 2446 C C . PRO A 1 322 ? -3.612 38.034 -24.255 1.00 36.34 322 PRO A C 1
ATOM 2448 O O . PRO A 1 322 ? -4.589 38.318 -23.557 1.00 36.34 322 PRO A O 1
ATOM 2451 N N . LYS A 1 323 ? -2.449 38.689 -24.162 1.00 34.75 323 LYS A N 1
ATOM 2452 C CA . LYS A 1 323 ? -2.236 39.869 -23.311 1.00 34.75 323 LYS A CA 1
ATOM 2453 C C . LYS A 1 323 ? -3.374 40.884 -23.516 1.00 34.75 323 LYS A C 1
ATOM 2455 O O . LYS A 1 323 ? -3.636 41.254 -24.663 1.00 34.75 323 LYS A O 1
ATOM 2460 N N . PRO A 1 324 ? -4.002 41.406 -22.448 1.00 33.62 324 PRO A N 1
ATOM 2461 C CA . PRO A 1 324 ? -4.985 42.470 -22.586 1.00 33.62 324 PRO A CA 1
ATOM 2462 C C . PRO A 1 324 ? -4.250 43.747 -23.015 1.00 33.62 324 PRO A C 1
ATOM 2464 O O . PRO A 1 324 ? -3.470 44.310 -22.249 1.00 33.62 324 PRO A O 1
ATOM 2467 N N . GLY A 1 325 ? -4.443 44.169 -24.268 1.00 42.59 325 GLY A N 1
ATOM 2468 C CA . GLY A 1 325 ? -3.838 45.400 -24.788 1.00 42.59 325 GLY A CA 1
ATOM 2469 C C . GLY A 1 325 ? -3.691 45.526 -26.307 1.00 42.59 325 GLY A C 1
ATOM 2470 O O . GLY A 1 325 ? -3.353 46.612 -26.769 1.00 42.59 325 GLY A O 1
ATOM 2471 N N . ALA A 1 326 ? -3.952 44.487 -27.104 1.00 38.50 326 ALA A N 1
ATOM 2472 C CA . ALA A 1 326 ? -4.031 44.636 -28.558 1.00 38.50 326 ALA A CA 1
ATOM 2473 C C . ALA A 1 326 ? -5.474 44.968 -28.966 1.00 38.50 326 ALA A C 1
ATOM 2475 O O . ALA A 1 326 ? -6.400 44.213 -28.681 1.00 38.50 326 ALA A O 1
ATOM 2476 N N . GLY A 1 327 ? -5.656 46.145 -29.563 1.00 35.59 327 GLY A N 1
ATOM 2477 C CA . GLY A 1 327 ? -6.954 46.694 -29.935 1.00 35.59 327 GLY A CA 1
ATOM 2478 C C . GLY A 1 327 ? -7.719 45.829 -30.935 1.00 35.59 327 GLY A C 1
ATOM 2479 O O . GLY A 1 327 ? -7.154 45.260 -31.864 1.00 35.59 327 GLY A O 1
ATOM 2480 N N . LEU A 1 328 ? -9.033 45.790 -30.726 1.00 43.09 328 LEU A N 1
ATOM 2481 C CA . LEU A 1 328 ? -10.033 45.333 -31.681 1.00 43.09 328 LEU A CA 1
ATOM 2482 C C . LEU A 1 328 ? -9.923 46.152 -32.970 1.00 43.09 328 LEU A C 1
ATOM 2484 O O . LEU A 1 328 ? -10.054 47.370 -32.901 1.00 43.09 328 LEU A O 1
ATOM 2488 N N . ASN A 1 329 ? -9.696 45.481 -34.102 1.00 41.81 329 ASN A N 1
ATOM 2489 C CA . ASN A 1 329 ? -10.154 45.867 -35.443 1.00 41.81 329 ASN A CA 1
ATOM 2490 C C . ASN A 1 329 ? -9.821 44.741 -36.442 1.00 41.81 329 ASN A C 1
ATOM 2492 O O . ASN A 1 329 ? -8.893 44.886 -37.226 1.00 41.81 329 ASN A O 1
ATOM 2496 N N . ASP A 1 330 ? -10.550 43.621 -36.385 1.00 37.47 330 ASP A N 1
ATOM 2497 C CA . ASP A 1 330 ? -11.013 42.912 -37.594 1.00 37.47 330 ASP A CA 1
ATOM 2498 C C . ASP A 1 330 ? -11.995 41.780 -37.219 1.00 37.47 330 ASP A C 1
ATOM 2500 O O . ASP A 1 330 ? -11.642 40.922 -36.406 1.00 37.47 330 ASP A O 1
ATOM 2504 N N . PRO A 1 331 ? -13.230 41.738 -37.754 1.00 39.72 331 PRO A N 1
ATOM 2505 C CA . PRO A 1 331 ? -14.191 40.684 -37.456 1.00 39.72 331 PRO A CA 1
ATOM 2506 C C . PRO A 1 331 ? -14.189 39.580 -38.525 1.00 39.72 331 PRO A C 1
ATOM 2508 O O . PRO A 1 331 ? -15.256 39.196 -38.979 1.00 39.72 331 PRO A O 1
ATOM 2511 N N . HIS A 1 332 ? -13.036 39.053 -38.941 1.00 36.25 332 HIS A N 1
ATOM 2512 C CA . HIS A 1 332 ? -12.967 37.863 -39.803 1.00 36.25 332 HIS A CA 1
ATOM 2513 C C . HIS A 1 332 ? -11.655 37.101 -39.588 1.00 36.25 332 HIS A C 1
ATOM 2515 O O . HIS A 1 332 ? -10.753 37.188 -40.403 1.00 36.25 332 HIS A O 1
ATOM 2521 N N . ASP A 1 333 ? -11.558 36.351 -38.489 1.00 32.72 333 ASP A N 1
ATOM 2522 C CA . ASP A 1 333 ? -10.722 35.144 -38.422 1.00 32.72 333 ASP A CA 1
ATOM 2523 C C . ASP A 1 333 ? -11.164 34.284 -37.229 1.00 32.72 333 ASP A C 1
ATOM 2525 O O . ASP A 1 333 ? -10.548 34.217 -36.168 1.00 32.72 333 ASP A O 1
ATOM 2529 N N . MET A 1 334 ? -12.313 33.631 -37.406 1.00 26.00 334 MET A N 1
ATOM 2530 C CA . MET A 1 334 ? -12.643 32.404 -36.690 1.00 26.00 334 MET A CA 1
ATOM 2531 C C . MET A 1 334 ? -12.649 31.286 -37.726 1.00 26.00 334 MET A C 1
ATOM 2533 O O . MET A 1 334 ? -13.588 31.167 -38.514 1.00 26.00 334 MET A O 1
ATOM 2537 N N . ILE A 1 335 ? -11.594 30.472 -37.741 1.00 29.36 335 ILE A N 1
ATOM 2538 C CA . ILE A 1 335 ? -11.582 29.221 -38.498 1.00 29.36 335 ILE A CA 1
ATOM 2539 C C . ILE A 1 335 ? -12.471 28.237 -37.733 1.00 29.36 335 ILE A C 1
ATOM 2541 O O . ILE A 1 335 ? -12.023 27.534 -36.830 1.00 29.36 335 ILE A O 1
ATOM 2545 N N . PHE A 1 336 ? -13.754 28.210 -38.086 1.00 27.97 336 PHE A N 1
ATOM 2546 C CA . PHE A 1 336 ? -14.598 27.051 -37.838 1.00 27.97 336 PHE A CA 1
ATOM 2547 C C . PHE A 1 336 ? -14.192 25.961 -38.829 1.00 27.97 336 PHE A C 1
ATOM 2549 O O . PHE A 1 336 ? -14.185 26.178 -40.040 1.00 27.97 336 PHE A O 1
ATOM 2556 N N . TRP A 1 337 ? -13.839 24.787 -38.316 1.00 28.94 337 TRP A N 1
ATOM 2557 C CA . TRP A 1 337 ? -13.713 23.596 -39.142 1.00 28.94 337 TRP A CA 1
ATOM 2558 C C . TRP A 1 337 ? -15.120 23.068 -39.454 1.00 28.94 337 TRP A C 1
ATOM 2560 O O . TRP A 1 337 ? -15.850 22.658 -38.554 1.00 28.94 337 TRP A O 1
ATOM 2570 N N . ASP A 1 338 ? -15.499 23.145 -40.729 1.00 31.16 338 ASP A N 1
ATOM 2571 C CA . ASP A 1 338 ? -16.743 22.632 -41.311 1.00 31.16 338 ASP A CA 1
ATOM 2572 C C . ASP A 1 338 ? -16.561 21.151 -41.723 1.00 31.16 338 ASP A C 1
ATOM 2574 O O . ASP A 1 338 ? -15.692 20.855 -42.556 1.00 31.16 338 ASP A O 1
ATOM 2578 N N . PRO A 1 339 ? -17.330 20.188 -41.176 1.00 32.31 339 PRO A N 1
ATOM 2579 C CA . PRO A 1 339 ? -17.233 18.781 -41.543 1.00 32.31 339 PRO A CA 1
ATOM 2580 C C . PRO A 1 339 ? -18.096 18.506 -42.784 1.00 32.31 339 PRO A C 1
ATOM 2582 O O . PRO A 1 339 ? -19.157 17.890 -42.709 1.00 32.31 339 PRO A O 1
ATOM 2585 N N . GLY A 1 340 ? -17.636 18.972 -43.946 1.00 38.81 340 GLY A N 1
ATOM 2586 C CA . GLY A 1 340 ? -18.455 18.948 -45.157 1.00 38.81 340 GLY A CA 1
ATOM 2587 C C . GLY A 1 340 ? -17.703 18.960 -46.483 1.00 38.81 340 GLY A C 1
ATOM 2588 O O . GLY A 1 340 ? -18.216 19.523 -47.440 1.00 38.81 340 GLY A O 1
ATOM 2589 N N . TYR A 1 341 ? -16.512 18.360 -46.597 1.00 29.19 341 TYR A N 1
ATOM 2590 C CA . TYR A 1 341 ? -15.843 18.214 -47.901 1.00 29.19 341 TYR A CA 1
ATOM 2591 C C . TYR A 1 341 ? -15.107 16.874 -48.049 1.00 29.19 341 TYR A C 1
ATOM 2593 O O . TYR A 1 341 ? -13.938 16.722 -47.703 1.00 29.19 341 TYR A O 1
ATOM 2601 N N . THR A 1 342 ? -15.777 15.886 -48.648 1.00 40.28 342 THR A N 1
ATOM 2602 C CA . THR A 1 342 ? -15.116 14.695 -49.196 1.00 40.28 342 THR A CA 1
ATOM 2603 C C . THR A 1 342 ? -14.534 15.021 -50.568 1.00 40.28 342 THR A C 1
ATOM 2605 O O . THR A 1 342 ? -15.260 15.056 -51.563 1.00 40.28 342 THR A O 1
ATOM 2608 N N . LYS A 1 343 ? -13.214 15.201 -50.654 1.00 29.31 343 LYS A N 1
ATOM 2609 C CA . LYS A 1 343 ? -12.491 15.110 -51.928 1.00 29.31 343 LYS A CA 1
ATOM 2610 C C . LYS A 1 343 ? -11.709 13.798 -51.942 1.00 29.31 343 LYS A C 1
ATOM 2612 O O . LYS A 1 343 ? -10.655 13.685 -51.326 1.00 29.31 343 LYS A O 1
ATOM 2617 N N . LYS A 1 344 ? -12.260 12.790 -52.628 1.00 39.97 344 LYS A N 1
ATOM 2618 C CA . LYS A 1 344 ? -11.530 11.567 -52.989 1.00 39.97 344 LYS A CA 1
ATOM 2619 C C . LYS A 1 344 ? -10.321 11.963 -53.840 1.00 39.97 344 LYS A C 1
ATOM 2621 O O . LYS A 1 344 ? -10.495 12.619 -54.865 1.00 39.97 344 LYS A O 1
ATOM 2626 N N . LEU A 1 345 ? -9.125 11.541 -53.437 1.00 32.38 345 LEU A N 1
ATOM 2627 C CA . LEU A 1 345 ? -7.955 11.490 -54.314 1.00 32.38 345 LEU A CA 1
ATOM 2628 C C . LEU A 1 345 ? -7.665 10.024 -54.682 1.00 32.38 345 LEU A C 1
ATOM 2630 O O . LEU A 1 345 ? -7.920 9.137 -53.865 1.00 32.38 345 LEU A O 1
ATOM 2634 N N . PRO A 1 346 ? -7.223 9.753 -55.922 1.00 43.19 346 PRO A N 1
ATOM 2635 C CA . PRO A 1 346 ? -7.217 8.412 -56.495 1.00 43.19 346 PRO A CA 1
ATOM 2636 C C . PRO A 1 346 ? -5.997 7.584 -56.070 1.00 43.19 346 PRO A C 1
ATOM 2638 O O . PRO A 1 346 ? -4.880 8.091 -55.990 1.00 43.19 346 PRO A O 1
ATOM 2641 N N . TYR A 1 347 ? -6.220 6.283 -55.880 1.00 37.78 347 TYR A N 1
ATOM 2642 C CA . TYR A 1 347 ? -5.170 5.264 -55.889 1.00 37.78 347 TYR A CA 1
ATOM 2643 C C . TYR A 1 347 ? -4.582 5.122 -57.302 1.00 37.78 347 TYR A C 1
ATOM 2645 O O . TYR A 1 347 ? -5.361 5.043 -58.257 1.00 37.78 347 TYR A O 1
ATOM 2653 N N . PRO A 1 348 ? -3.254 5.000 -57.467 1.00 51.06 348 PRO A N 1
ATOM 2654 C CA . PRO A 1 348 ? -2.670 4.546 -58.717 1.00 51.06 348 PRO A CA 1
ATOM 2655 C C . PRO A 1 348 ? -2.407 3.030 -58.670 1.00 51.06 348 PRO A C 1
ATOM 2657 O O . PRO A 1 348 ? -1.467 2.564 -58.037 1.00 51.06 348 PRO A O 1
ATOM 2660 N N . TYR A 1 349 ? -3.231 2.275 -59.393 1.00 42.97 349 TYR A N 1
ATOM 2661 C CA . TYR A 1 349 ? -2.837 1.070 -60.136 1.00 42.97 349 TYR A CA 1
ATOM 2662 C C . TYR A 1 349 ? -3.297 1.335 -61.581 1.00 42.97 349 TYR A C 1
ATOM 2664 O O . TYR A 1 349 ? -4.429 1.767 -61.773 1.00 42.97 349 TYR A O 1
ATOM 2672 N N . GLY A 1 350 ? -2.524 1.156 -62.646 1.00 49.47 350 GLY A N 1
ATOM 2673 C CA . GLY A 1 350 ? -1.140 0.731 -62.803 1.00 49.47 350 GLY A CA 1
ATOM 2674 C C . GLY A 1 350 ? -0.748 0.819 -64.287 1.00 49.47 350 GLY A C 1
ATOM 2675 O O . GLY A 1 350 ? -1.559 1.246 -65.112 1.00 49.47 350 GLY A O 1
ATOM 2676 N N . GLN A 1 351 ? 0.474 0.393 -64.599 1.00 45.56 351 GLN A N 1
ATOM 2677 C CA . GLN A 1 351 ? 0.802 -0.487 -65.728 1.00 45.56 351 GLN A CA 1
ATOM 2678 C C . GLN A 1 351 ? 1.905 -1.437 -65.276 1.00 45.56 351 GLN A C 1
ATOM 2680 O O . GLN A 1 351 ? 2.772 -0.971 -64.499 1.00 45.56 351 GLN A O 1
#

Sequence (351 aa):
MTKTPRSDHVLAEEIARSLPSGGTRGAAADAVVLLQRARDAGGGSLRFHFLSRAQQVIARLDPARQQGLIRRLQGEVLALQGRGGDTKIAHLTPGEIVIPKRLQTPEFMRDVAELARAYGIDPASLVIGDRRNAINPHTGQPEFDDEGEDDGSYDDAASDGSDSTGDSGATDAAPDDSPPPPASQQDYGPIQPPQSSMETVTVTRQRPFSPTDINNAARVIYAEVGNQPLDVKQKVLQAMLSRVGTVDNRQNTLNDVMFALDANGNHQFQGVDHPRFTQPVDQMRGPDLDSWNDSLKVATDGINDAIQNGVNYGDRFFYDTPKPGAGLNDPHDMIFWDPGYTKKLPYPYGQ

Foldseek 3Di:
DDDDDDDLVVVLVVVVVPDPDDDPPALLVLLVVLLVQLLVVQDDDSNVSSLVVSVVSLVPDDCVVCVQSSLQSVQQSVQSVDPPRRRADEDDDPPDDDDDPVNPDVVVLVVQCVVCVVLVHHSCCQPPPDPNFDADSNRRGGYDDPPPPPPDDPPPPDDDDDDDDDDDDDDDDDDDDDDDDDDDDDDDDDDDDDDDDDDFDDDPDADQQDPVLLLLQLQLLCQQQNLDDLVSSLVSLLVLLLCQPGPDNQRPGSVCQQQPADPVRHGPRCSCVGPSSPDDLVPDDDSSNVRSVSSSCSSVVVSVVCVVVVDNSNPDPPDPDPDPDDDDDDDDDDPDDDPDDDDDDDDDDDD